Protein AF-A0A957S8W7-F1 (afdb_monomer_lite)

Radius of gyration: 22.31 Å; chains: 1; bounding box: 56×47×68 Å

Sequence (302 aa):
MDHLADVELLGRADLTARCDHSADVQLTCQQEATQPLLAAEVSASSYARWSLAFGEQLTTDFTPLTGTETLYLHMRRTGNLMPNLYLVERDGDRMAVRLNAFGLRDAWSDVHVPLAEIVDDEGNRPDFANIVEVQVVLEWADMAGELEIDSVRFASVWREPVTIGDSSLALAQALQLDNGFAATPIADGLSAITQIQFTPDHDMLVSLQTGRIWWYSDSDGDGVYDERHLYATGLPEVVGLLYDAADGAVWLGGRGQLVRTFDDDQNGVADSYDVRIDGLPWGRHQNNTLVWNPDPDPFTGE

Foldseek 3Di:
DAALFPDWQAPDPQKDKDKDKDPPKDWDWPSRRAKTKIFIWDALAMKIKIKIFGHPVCLVPHDFDLLQWKKKWFKAWAWDFFKWKWFAFPVGDIFTDTQVVQPHDNGTDIGIHRQLQGADPVRDHDPRSGGGMMMIMGHNHGTGTMMITRTTGIHSKDKDWFDDDPVQQVVQVPDDDDPPDGGDDQGDPDDQWQDWDAAPVGWIWTAHQQFWIKIFDDPPPPSHTTMIITQEGNAHGWNEWDADNVQGWIWTDHDAWIWIFDDPVPPNHTSDIHTPTGDHDDDPDDHPYDDDDPDDPPPPPD

Structure (mmCIF, N/CA/C/O backbone):
data_AF-A0A957S8W7-F1
#
_entry.id   AF-A0A957S8W7-F1
#
loop_
_atom_site.group_PDB
_atom_site.id
_atom_site.type_symbol
_atom_site.label_atom_id
_atom_site.label_alt_id
_atom_site.label_comp_id
_atom_site.label_asym_id
_atom_site.label_entity_id
_atom_site.label_seq_id
_atom_site.pdbx_PDB_ins_code
_atom_site.Cartn_x
_atom_site.Cartn_y
_atom_site.Cartn_z
_atom_site.occupancy
_atom_site.B_iso_or_equiv
_atom_site.auth_seq_id
_atom_site.auth_comp_id
_atom_site.auth_asym_id
_atom_site.auth_atom_id
_atom_site.pdbx_PDB_model_num
ATOM 1 N N . MET A 1 1 ? -22.809 -7.100 -9.091 1.00 54.66 1 MET A N 1
ATOM 2 C CA . MET A 1 1 ? -22.232 -7.242 -7.746 1.00 54.66 1 MET A CA 1
ATOM 3 C C . MET A 1 1 ? -21.347 -6.041 -7.585 1.00 54.66 1 MET A C 1
ATOM 5 O O . MET A 1 1 ? -20.601 -5.756 -8.518 1.00 54.66 1 MET A O 1
ATOM 9 N N . ASP A 1 2 ? -21.525 -5.303 -6.503 1.00 62.03 2 ASP A N 1
ATOM 10 C CA . ASP A 1 2 ? -20.672 -4.155 -6.219 1.00 62.03 2 ASP A CA 1
ATOM 11 C C . ASP A 1 2 ? -19.367 -4.678 -5.598 1.00 62.03 2 ASP A C 1
ATOM 13 O O . ASP A 1 2 ? -19.364 -5.717 -4.936 1.00 62.03 2 ASP A O 1
ATOM 17 N N . HIS A 1 3 ? -18.236 -4.027 -5.865 1.00 72.12 3 HIS A N 1
ATOM 18 C CA . HIS A 1 3 ? -16.959 -4.414 -5.262 1.00 72.12 3 HIS A CA 1
ATOM 19 C C . HIS A 1 3 ? -16.883 -3.834 -3.847 1.00 72.12 3 HIS A C 1
ATOM 21 O O . HIS A 1 3 ? -17.340 -2.714 -3.617 1.00 72.12 3 HIS A O 1
ATOM 27 N N . LEU A 1 4 ? -16.347 -4.583 -2.872 1.00 84.56 4 LEU A N 1
ATOM 28 C CA . LEU A 1 4 ? -16.078 -4.010 -1.541 1.00 84.56 4 LEU A CA 1
ATOM 29 C C . LEU A 1 4 ? -14.945 -2.967 -1.612 1.00 84.56 4 LEU A C 1
ATOM 31 O O . LEU A 1 4 ? -14.781 -2.150 -0.707 1.00 84.56 4 LEU A O 1
ATOM 35 N N . ALA A 1 5 ? -14.183 -2.997 -2.705 1.00 89.00 5 ALA A N 1
ATOM 36 C CA . ALA A 1 5 ? -13.209 -1.975 -3.037 1.00 89.00 5 ALA A CA 1
ATOM 37 C C . ALA A 1 5 ? -13.868 -0.733 -3.657 1.00 89.00 5 ALA A C 1
ATOM 39 O O . ALA A 1 5 ? -14.962 -0.787 -4.213 1.00 89.00 5 ALA A O 1
ATOM 40 N N . ASP A 1 6 ? -13.156 0.382 -3.557 1.00 92.31 6 ASP A N 1
ATOM 41 C CA . ASP A 1 6 ? -13.458 1.696 -4.123 1.00 92.31 6 ASP A CA 1
ATOM 42 C C . ASP A 1 6 ? -14.727 2.356 -3.572 1.00 92.31 6 ASP A C 1
ATOM 44 O O . ASP A 1 6 ? -15.304 3.261 -4.178 1.00 92.31 6 ASP A O 1
ATOM 48 N N . VAL A 1 7 ? -15.133 1.947 -2.370 1.00 92.31 7 VAL A N 1
ATOM 49 C CA . VAL A 1 7 ? -16.265 2.511 -1.631 1.00 92.31 7 VAL A CA 1
ATOM 50 C C . VAL A 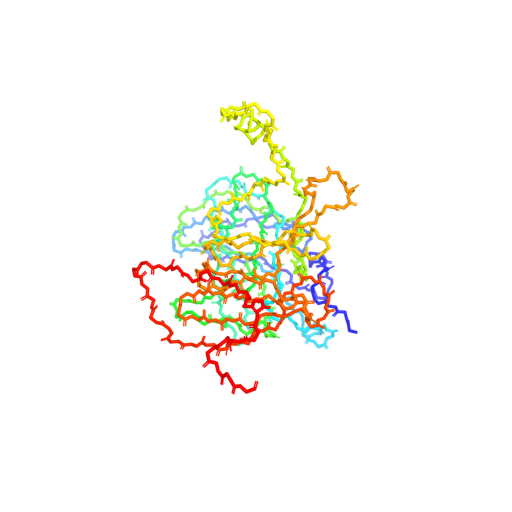1 7 ? -15.830 2.949 -0.237 1.00 92.31 7 VAL A C 1
ATOM 52 O O . VAL A 1 7 ? -15.081 2.252 0.443 1.00 92.31 7 VAL A O 1
ATOM 55 N N . GLU A 1 8 ? -16.319 4.110 0.203 1.00 96.25 8 GLU A N 1
ATOM 56 C CA . GLU A 1 8 ? -16.145 4.555 1.589 1.00 96.25 8 GLU A CA 1
ATOM 57 C C . GLU A 1 8 ? -16.936 3.636 2.522 1.00 96.25 8 GLU A C 1
ATOM 59 O O . GLU A 1 8 ? -18.123 3.384 2.292 1.00 96.25 8 GLU A O 1
ATOM 64 N N . LEU A 1 9 ? -16.274 3.121 3.558 1.00 95.75 9 LEU A N 1
ATOM 65 C CA . LEU A 1 9 ? -16.887 2.218 4.525 1.00 95.75 9 LEU A CA 1
ATOM 66 C C . LEU A 1 9 ? -17.505 2.989 5.697 1.00 95.75 9 LEU A C 1
ATOM 68 O O . LEU A 1 9 ? -18.517 2.557 6.251 1.00 95.75 9 LEU A O 1
ATOM 72 N N . LEU A 1 10 ? -16.962 4.148 6.071 1.00 97.25 10 LEU A N 1
ATOM 73 C CA . LEU A 1 10 ? -17.560 4.952 7.133 1.00 97.25 10 LEU A CA 1
ATOM 74 C C . LEU A 1 10 ? -18.958 5.459 6.732 1.00 97.25 10 LEU A C 1
ATOM 76 O O . LEU A 1 10 ? -19.213 5.904 5.615 1.00 97.25 10 LEU A O 1
ATOM 80 N N . GLY A 1 11 ? -19.899 5.379 7.670 1.00 95.75 11 GLY A N 1
ATOM 81 C CA . GLY A 1 11 ? -21.279 5.848 7.530 1.00 95.75 11 GLY A CA 1
ATOM 82 C C . GLY A 1 11 ? -22.209 4.916 6.753 1.00 95.75 11 GLY A C 1
ATOM 83 O O . GLY A 1 11 ? -23.403 5.207 6.642 1.00 95.75 11 GLY A O 1
ATOM 84 N N . ARG A 1 12 ? -21.706 3.790 6.240 1.00 93.62 12 ARG A N 1
ATOM 85 C CA . ARG A 1 12 ? -22.521 2.791 5.549 1.00 93.62 12 ARG A CA 1
ATOM 86 C C . ARG A 1 12 ? -23.510 2.106 6.493 1.00 93.62 12 ARG A C 1
ATOM 88 O O . ARG A 1 12 ? -23.155 1.670 7.582 1.00 93.62 12 ARG A O 1
ATOM 95 N N . ALA A 1 13 ? -24.762 1.984 6.054 1.00 91.31 13 ALA A N 1
ATOM 96 C CA . ALA A 1 13 ? -25.854 1.449 6.873 1.00 91.31 13 ALA A CA 1
ATOM 97 C C . ALA A 1 13 ? -25.810 -0.078 7.060 1.00 91.31 13 ALA A C 1
ATOM 99 O O . ALA A 1 13 ? -26.445 -0.606 7.969 1.00 91.31 13 ALA A O 1
ATOM 100 N N . ASP A 1 14 ? -25.098 -0.783 6.184 1.00 90.12 14 ASP A N 1
ATOM 101 C CA . ASP A 1 14 ? -24.879 -2.228 6.217 1.00 90.12 14 ASP A CA 1
ATOM 102 C C . ASP A 1 14 ? -23.648 -2.630 7.055 1.00 90.12 14 ASP A C 1
ATOM 104 O O . ASP A 1 14 ? -23.395 -3.818 7.264 1.00 90.12 14 ASP A O 1
ATOM 108 N N . LEU A 1 15 ? -22.926 -1.645 7.600 1.00 94.19 15 LEU A N 1
ATOM 109 C CA . LEU A 1 15 ? -21.791 -1.823 8.500 1.00 94.19 15 LEU A CA 1
ATOM 110 C C . LEU A 1 15 ? -22.143 -1.443 9.936 1.00 94.19 15 LEU A C 1
ATOM 112 O O . LEU A 1 15 ? -22.933 -0.537 10.192 1.00 94.19 15 LEU A O 1
ATOM 116 N N . THR A 1 16 ? -21.537 -2.144 10.894 1.00 96.62 16 THR A N 1
ATOM 117 C CA . THR A 1 16 ? -21.684 -1.834 12.321 1.00 96.62 16 THR A CA 1
ATOM 118 C C . THR A 1 16 ? -20.350 -1.381 12.879 1.00 96.62 16 THR A C 1
ATOM 120 O O . THR A 1 16 ? -19.429 -2.184 13.024 1.00 96.62 16 THR A O 1
ATOM 123 N N . ALA A 1 17 ? -20.259 -0.099 13.217 1.00 97.75 17 ALA A N 1
ATOM 124 C CA . ALA A 1 17 ? -19.123 0.427 13.949 1.00 97.75 17 ALA A CA 1
ATOM 125 C C . ALA A 1 17 ? -19.363 0.352 15.459 1.00 97.75 17 ALA A C 1
ATOM 127 O O . ALA A 1 17 ? -20.493 0.529 15.916 1.00 97.75 17 ALA A O 1
ATOM 128 N N . ARG A 1 18 ? -18.312 0.086 16.234 1.00 97.62 18 ARG A N 1
ATOM 129 C CA . ARG A 1 18 ? -18.379 0.051 17.700 1.00 97.62 18 ARG A CA 1
ATOM 130 C C . ARG A 1 18 ? -17.053 0.453 18.325 1.00 97.62 18 ARG A C 1
ATOM 132 O O . ARG A 1 18 ? -15.984 0.115 17.811 1.00 97.62 18 ARG A O 1
ATOM 139 N N . CYS A 1 19 ? -17.150 1.096 19.479 1.00 97.81 19 CYS A N 1
ATOM 140 C CA . CYS A 1 19 ? -16.035 1.319 20.386 1.00 97.81 19 CYS A CA 1
ATOM 141 C C . CYS A 1 19 ? -16.171 0.466 21.651 1.00 97.81 19 CYS A C 1
ATOM 143 O O . CYS A 1 19 ? -17.238 0.411 22.265 1.00 97.81 19 CYS A O 1
ATOM 145 N N . ASP A 1 20 ? -15.080 -0.160 22.078 1.00 97.69 20 ASP A N 1
ATOM 146 C CA . ASP A 1 20 ? -15.014 -0.918 23.325 1.00 97.69 20 ASP A CA 1
ATOM 147 C C . ASP A 1 20 ? -13.608 -0.879 23.937 1.00 97.69 20 ASP A C 1
ATOM 149 O O . ASP A 1 20 ? -12.632 -0.524 23.279 1.00 97.69 20 ASP A O 1
ATOM 153 N N . HIS A 1 21 ? -13.504 -1.160 25.233 1.00 97.50 21 HIS A N 1
ATOM 154 C CA . HIS A 1 21 ? -12.256 -1.022 25.980 1.00 97.50 21 HIS A CA 1
ATOM 155 C C . HIS A 1 21 ? -12.249 -1.888 27.247 1.00 97.50 21 HIS A C 1
ATOM 157 O O . HIS A 1 21 ? -13.299 -2.321 27.732 1.00 97.50 21 HIS A O 1
ATOM 163 N N . SER A 1 22 ? -11.064 -2.112 27.822 1.00 96.56 22 SER A N 1
ATOM 164 C CA . SER A 1 22 ? -10.926 -2.741 29.144 1.00 96.56 22 SER A CA 1
ATOM 165 C C . SER A 1 22 ? -11.550 -1.885 30.254 1.00 96.56 22 SER A C 1
ATOM 167 O O . SER A 1 22 ? -11.592 -0.660 30.169 1.00 96.56 22 SER A O 1
ATOM 169 N N . ALA A 1 23 ? -11.989 -2.518 31.346 1.00 93.81 23 ALA A N 1
ATOM 170 C CA . ALA A 1 23 ? -12.695 -1.844 32.444 1.00 93.81 23 ALA A CA 1
ATOM 171 C C . ALA A 1 23 ? -11.891 -0.727 33.149 1.00 93.81 23 ALA A C 1
ATOM 173 O O . ALA A 1 23 ? -12.483 0.140 33.786 1.00 93.81 23 ALA A O 1
ATOM 174 N N . ASP A 1 24 ? -10.562 -0.764 33.064 1.00 91.75 24 ASP A N 1
ATOM 175 C CA . ASP A 1 24 ? -9.625 0.199 33.649 1.00 91.75 24 ASP A CA 1
ATOM 176 C C . ASP A 1 24 ? -9.282 1.381 32.723 1.00 91.75 24 ASP A C 1
ATOM 178 O O . ASP A 1 24 ? -8.601 2.310 33.152 1.00 91.75 24 ASP A O 1
ATOM 182 N N . VAL A 1 25 ? -9.762 1.366 31.477 1.00 93.44 25 VAL A N 1
ATOM 183 C CA . VAL A 1 25 ? -9.457 2.379 30.457 1.00 93.44 25 VAL A CA 1
ATOM 184 C C . VAL A 1 25 ? -10.510 3.478 30.450 1.00 93.44 25 VAL A C 1
ATOM 186 O O . VAL A 1 25 ? -11.712 3.212 30.503 1.00 93.44 25 VAL A O 1
ATOM 189 N N . GLN A 1 26 ? -10.060 4.727 30.332 1.00 91.12 26 GLN A N 1
ATOM 190 C CA . GLN A 1 26 ? -10.930 5.846 29.982 1.00 91.12 26 GLN A CA 1
ATOM 191 C C . GLN A 1 26 ? -10.915 6.012 28.464 1.00 91.12 26 GLN A C 1
ATOM 193 O O . GLN A 1 26 ? -9.918 6.457 27.899 1.00 91.12 26 GLN A O 1
ATOM 198 N N . LEU A 1 27 ? -12.019 5.642 27.812 1.00 96.25 27 LEU A N 1
ATOM 199 C CA . LEU A 1 27 ? -12.242 5.865 26.387 1.00 96.25 27 LEU A CA 1
ATOM 200 C C . LEU A 1 27 ? -13.441 6.795 26.206 1.00 96.25 27 LEU A C 1
ATOM 202 O O . LEU A 1 27 ? -14.549 6.498 26.649 1.00 96.25 27 LEU A O 1
ATOM 206 N N . THR A 1 28 ? -13.229 7.903 25.506 1.00 96.88 28 THR A N 1
ATOM 207 C CA . THR A 1 28 ? -14.316 8.664 24.888 1.00 96.88 28 THR A CA 1
ATOM 208 C C . THR A 1 28 ? -14.331 8.332 23.407 1.00 96.88 28 THR A C 1
ATOM 210 O O . THR A 1 28 ? -13.314 8.492 22.741 1.00 96.88 28 THR A O 1
ATOM 213 N N . CYS A 1 29 ? -15.475 7.885 22.894 1.00 96.25 29 CYS A N 1
ATOM 214 C CA . CYS A 1 29 ? -15.663 7.612 21.475 1.00 96.25 29 CYS A CA 1
ATOM 215 C C . CYS A 1 29 ? -16.854 8.417 20.954 1.00 96.25 29 CYS A C 1
ATOM 217 O O . CYS A 1 29 ? -17.951 8.358 21.516 1.00 96.25 29 CYS A O 1
ATOM 219 N N . GLN A 1 30 ? -16.622 9.215 19.916 1.00 97.44 30 GLN A N 1
ATOM 220 C CA . GLN A 1 30 ? -17.640 10.036 19.265 1.00 97.44 30 GLN A CA 1
ATOM 221 C C . GLN A 1 30 ? -17.758 9.648 17.796 1.00 97.44 30 GLN A C 1
ATOM 223 O O . GLN A 1 30 ? -16.773 9.255 17.179 1.00 97.44 30 GLN A O 1
ATOM 228 N N . GLN A 1 31 ? -18.972 9.788 17.252 1.00 96.12 31 GLN A N 1
ATOM 229 C CA . GLN A 1 31 ? -19.255 9.608 15.823 1.00 96.12 31 GLN A CA 1
ATOM 230 C C . GLN A 1 31 ? -18.731 8.273 15.262 1.00 96.12 31 GLN A C 1
ATOM 232 O O . GLN A 1 31 ? -18.230 8.218 14.142 1.00 96.12 31 GLN A O 1
ATOM 237 N N . GLU A 1 32 ? -18.885 7.197 16.046 1.00 96.06 32 GLU A N 1
ATOM 238 C CA . GLU A 1 32 ? -18.245 5.893 15.819 1.00 96.06 32 GLU A CA 1
ATOM 239 C C . GLU A 1 32 ? -18.460 5.312 14.418 1.00 96.06 32 GLU A C 1
ATOM 241 O O . GLU A 1 32 ? -17.618 4.557 13.955 1.00 96.06 32 GLU A O 1
ATOM 246 N N . ALA A 1 33 ? -19.557 5.655 13.739 1.00 96.81 33 ALA A N 1
ATOM 247 C CA . ALA A 1 33 ? -19.854 5.153 12.404 1.00 96.81 33 ALA A CA 1
ATOM 248 C C . ALA A 1 33 ? -19.316 6.032 11.268 1.00 96.81 33 ALA A C 1
ATOM 250 O O . ALA A 1 33 ? -18.992 5.489 10.223 1.00 96.81 33 ALA A O 1
ATOM 251 N N . THR A 1 34 ? -19.254 7.358 11.426 1.00 97.31 34 THR A N 1
ATOM 252 C CA . THR A 1 34 ? -19.059 8.297 10.300 1.00 97.31 34 THR A CA 1
ATOM 253 C C . THR A 1 34 ? -17.711 8.998 10.303 1.00 97.31 34 THR A C 1
ATOM 255 O O . THR A 1 34 ? -17.149 9.207 9.240 1.00 97.31 34 THR A O 1
ATOM 258 N N . GLN A 1 35 ? -17.223 9.391 11.478 1.00 97.50 35 GLN A N 1
ATOM 259 C CA . GLN A 1 35 ? -15.924 10.042 11.646 1.00 97.50 35 GLN A CA 1
ATOM 260 C C . GLN A 1 35 ? -15.416 9.721 13.060 1.00 97.50 35 GLN A C 1
ATOM 262 O O . GLN A 1 35 ? -15.515 10.557 13.962 1.00 97.50 35 GLN A O 1
ATOM 267 N N . PRO A 1 36 ? -14.998 8.466 13.311 1.00 98.00 36 PRO A N 1
ATOM 268 C CA . PRO A 1 36 ? -14.639 8.016 14.648 1.00 98.00 36 PRO A CA 1
ATOM 269 C C . PRO A 1 36 ? -13.578 8.916 15.286 1.00 98.00 36 PRO A C 1
ATOM 271 O O . PRO A 1 36 ? -12.478 9.055 14.756 1.00 98.00 36 PRO A O 1
ATOM 274 N N . LEU A 1 37 ? -13.890 9.476 16.455 1.00 98.25 37 LEU A N 1
ATOM 275 C CA . LEU A 1 37 ? -12.940 10.196 17.300 1.00 98.25 37 LEU A CA 1
ATOM 276 C C . LEU A 1 37 ? -12.794 9.462 18.630 1.00 98.25 37 LEU A C 1
ATOM 278 O O . LEU A 1 37 ? -13.725 9.436 19.439 1.00 98.25 37 LEU A O 1
ATOM 282 N N . LEU A 1 38 ? -11.620 8.878 18.848 1.00 98.00 38 LEU A N 1
ATOM 283 C CA . LEU A 1 38 ? -11.248 8.157 20.056 1.00 98.00 38 LEU A CA 1
ATOM 284 C C . LEU A 1 38 ? -10.291 9.017 20.876 1.00 98.00 38 LEU A C 1
ATOM 286 O O . LEU A 1 38 ? -9.182 9.279 20.427 1.00 98.00 38 LEU A O 1
ATOM 290 N N . ALA A 1 39 ? -10.673 9.393 22.092 1.00 98.00 39 ALA A N 1
ATOM 291 C CA . ALA A 1 39 ? -9.753 9.928 23.092 1.00 98.00 39 ALA A CA 1
ATOM 292 C C . ALA A 1 39 ? -9.537 8.860 24.166 1.00 98.00 39 ALA A C 1
ATOM 294 O O . ALA A 1 39 ? -10.499 8.451 24.824 1.00 98.00 39 ALA A O 1
ATOM 295 N N . ALA A 1 40 ? -8.303 8.378 24.307 1.00 96.69 40 ALA A N 1
ATOM 296 C CA . ALA A 1 40 ? -8.003 7.217 25.137 1.00 96.69 40 ALA A CA 1
ATOM 297 C C . ALA A 1 40 ? -6.754 7.422 25.998 1.00 96.69 40 ALA A C 1
ATOM 299 O O . ALA A 1 40 ? -5.756 7.975 25.534 1.00 96.69 40 ALA A O 1
ATOM 300 N N . GLU A 1 41 ? -6.806 6.900 27.224 1.00 97.19 41 GLU A N 1
ATOM 301 C CA . GLU A 1 41 ? -5.649 6.656 28.090 1.00 97.19 41 GLU A CA 1
ATOM 302 C C . GLU A 1 41 ? -5.581 5.156 28.399 1.00 97.19 41 GLU A C 1
ATOM 304 O O . GLU A 1 41 ? -6.443 4.606 29.088 1.00 97.19 41 GLU A O 1
ATOM 309 N N . VAL A 1 42 ? -4.574 4.486 27.847 1.00 96.69 42 VAL A N 1
ATOM 310 C CA . VAL A 1 42 ? -4.415 3.027 27.850 1.00 96.69 42 VAL A CA 1
ATOM 311 C C . VAL A 1 42 ? -3.093 2.657 28.506 1.00 96.69 42 VAL A C 1
ATOM 313 O O . VAL A 1 42 ? -2.109 3.382 28.375 1.00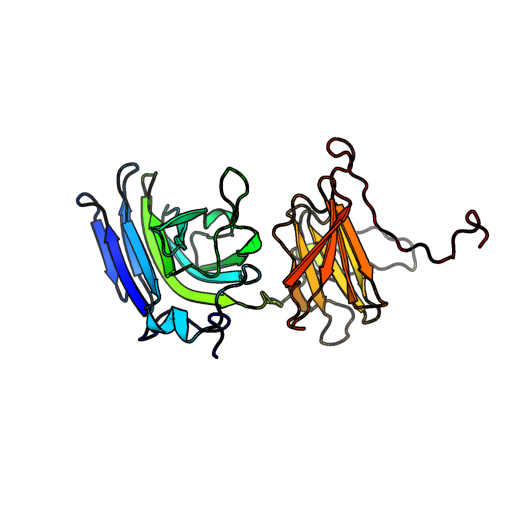 96.69 42 VAL A O 1
ATOM 316 N N . SER A 1 43 ? -3.068 1.525 29.207 1.00 95.25 43 SER A N 1
ATOM 317 C CA . SER A 1 43 ? -1.848 0.976 29.804 1.00 95.25 43 SER A CA 1
ATOM 318 C C . SER A 1 43 ? -1.332 -0.213 29.003 1.00 95.25 43 SER A C 1
ATOM 320 O O . SER A 1 43 ? -2.069 -0.819 28.225 1.00 95.25 43 SER A O 1
ATOM 322 N N . ALA A 1 44 ? -0.108 -0.652 29.291 1.00 93.75 44 ALA A N 1
ATOM 323 C CA . ALA A 1 44 ? 0.442 -1.874 28.702 1.00 93.75 44 ALA A CA 1
ATOM 324 C C . ALA A 1 44 ? -0.392 -3.156 28.948 1.00 93.75 44 ALA A C 1
ATOM 326 O O . ALA A 1 44 ? -0.195 -4.146 28.246 1.00 93.75 44 ALA A O 1
ATOM 327 N N . SER A 1 45 ? -1.302 -3.162 29.931 1.00 94.06 45 SER A N 1
ATOM 328 C CA . SER A 1 45 ? -2.164 -4.308 30.268 1.00 94.06 45 SER A CA 1
ATOM 329 C C . SER A 1 45 ? -3.623 -4.163 29.834 1.00 94.06 45 SER A C 1
ATOM 331 O O . SER A 1 45 ? -4.443 -5.020 30.166 1.00 94.06 45 SER A O 1
ATOM 333 N N . SER A 1 46 ? -3.971 -3.086 29.134 1.00 96.56 46 SER A N 1
ATOM 334 C CA . SER A 1 46 ? -5.347 -2.802 28.740 1.00 96.56 46 SER A CA 1
ATOM 335 C C . SER A 1 46 ? -5.466 -2.437 27.266 1.00 96.56 46 SER A C 1
ATOM 337 O O . SER A 1 46 ? -4.462 -2.321 26.565 1.00 96.56 46 SER A O 1
ATOM 339 N N . TYR A 1 47 ? -6.704 -2.333 26.776 1.00 97.50 47 TYR A N 1
ATOM 340 C CA . TYR A 1 47 ? -6.960 -1.956 25.394 1.00 97.50 47 TYR A CA 1
ATOM 341 C C . TYR A 1 47 ? -8.102 -0.949 25.266 1.00 97.50 47 TYR A C 1
ATOM 343 O O . TYR A 1 47 ? -9.027 -0.923 26.081 1.00 97.50 47 TYR A O 1
ATOM 351 N N . ALA A 1 48 ? -8.045 -0.169 24.192 1.00 98.00 48 ALA A N 1
ATOM 352 C CA . ALA A 1 48 ? -9.174 0.541 23.607 1.00 98.00 48 ALA A CA 1
ATOM 353 C C . ALA A 1 48 ? -9.250 0.180 22.125 1.00 98.00 48 ALA A C 1
ATOM 355 O O . ALA A 1 48 ? -8.227 0.116 21.444 1.00 98.00 48 ALA A O 1
ATOM 356 N N . ARG A 1 49 ? -10.453 -0.065 21.621 1.00 98.19 49 ARG A N 1
ATOM 357 C CA . ARG A 1 49 ? -10.689 -0.522 20.258 1.00 98.19 49 ARG A CA 1
ATOM 358 C C . ARG A 1 49 ? -11.813 0.274 19.623 1.00 98.19 49 ARG A C 1
ATOM 360 O O . ARG A 1 49 ? -12.862 0.470 20.229 1.00 98.19 49 ARG A O 1
ATOM 367 N N . TRP A 1 50 ? -11.601 0.645 18.370 1.00 98.56 50 TRP A N 1
ATOM 368 C CA . TRP A 1 50 ? -12.672 0.887 17.417 1.00 98.56 50 TRP A CA 1
ATOM 369 C C . TRP A 1 50 ? -12.704 -0.255 16.411 1.00 98.56 50 TRP A C 1
ATOM 371 O O . TRP A 1 50 ? -11.664 -0.807 16.048 1.00 98.56 50 TRP A O 1
ATOM 381 N N . SER A 1 51 ? -13.894 -0.639 15.977 1.00 98.25 51 SER A N 1
ATOM 382 C CA . SER A 1 51 ? -14.061 -1.684 14.977 1.00 98.25 51 SER A CA 1
ATOM 383 C C . SER A 1 51 ? -15.220 -1.397 14.048 1.00 98.25 51 SER A C 1
ATOM 385 O O . SER A 1 51 ? -16.185 -0.748 14.446 1.00 98.25 51 SER A O 1
ATOM 387 N N . LEU A 1 52 ? -15.109 -1.917 12.830 1.00 97.81 52 LEU A N 1
ATOM 388 C CA . LEU A 1 52 ? -16.091 -1.830 11.766 1.00 97.81 52 LEU A CA 1
ATOM 389 C C . LEU A 1 52 ? -16.367 -3.243 11.251 1.00 97.81 52 LEU A C 1
ATOM 391 O O . LEU A 1 52 ? -15.555 -3.818 10.527 1.00 97.81 52 LEU A O 1
ATOM 395 N N . ALA A 1 53 ? -17.494 -3.812 11.672 1.00 96.44 53 ALA A N 1
ATOM 396 C CA . ALA A 1 53 ? -17.912 -5.161 11.313 1.00 96.44 53 ALA A CA 1
ATOM 397 C C . ALA A 1 53 ? -18.804 -5.153 10.065 1.00 96.44 53 ALA A C 1
ATOM 399 O O . ALA A 1 53 ? -19.729 -4.341 9.943 1.00 96.44 53 ALA A O 1
ATOM 400 N N . PHE A 1 54 ? -18.533 -6.086 9.159 1.00 92.69 54 PHE A N 1
ATOM 401 C CA . PHE A 1 54 ? -19.260 -6.299 7.918 1.00 92.69 54 PHE A CA 1
ATOM 402 C C . PHE A 1 54 ? -20.507 -7.132 8.215 1.00 92.69 54 PHE A C 1
ATOM 404 O O . PHE A 1 54 ? -20.416 -8.230 8.766 1.00 92.69 54 PHE A O 1
ATOM 411 N N . GLY A 1 55 ? -21.692 -6.606 7.896 1.00 80.62 55 GLY A N 1
ATOM 412 C CA . GLY A 1 55 ? -22.935 -7.354 8.075 1.00 80.62 55 GLY A CA 1
ATOM 413 C C . GLY A 1 55 ? -22.971 -8.620 7.210 1.00 80.62 55 GLY A C 1
ATOM 414 O O . GLY A 1 55 ? -22.361 -8.668 6.144 1.00 80.62 55 GLY A O 1
ATOM 415 N N . GLU A 1 56 ? -23.740 -9.636 7.621 1.00 76.75 56 GLU A N 1
ATOM 416 C CA . GLU A 1 56 ? -23.869 -10.892 6.856 1.00 76.75 56 GLU A CA 1
ATOM 417 C C . GLU A 1 56 ? -24.269 -10.649 5.386 1.00 76.75 56 GLU A C 1
ATOM 419 O O . GLU A 1 56 ? -23.744 -11.313 4.495 1.00 76.75 56 GLU A O 1
ATOM 424 N N . GLN A 1 57 ? -25.128 -9.655 5.120 1.00 69.31 57 GLN A N 1
ATOM 425 C CA . GLN A 1 57 ? -25.563 -9.280 3.764 1.00 69.31 57 GLN A CA 1
ATOM 426 C C . GLN A 1 57 ? -24.434 -8.730 2.879 1.00 69.31 57 GLN A C 1
ATOM 428 O O . GLN A 1 57 ? -24.386 -9.038 1.691 1.00 69.31 57 GLN A O 1
ATOM 433 N N . LEU A 1 58 ? -23.487 -7.969 3.436 1.00 71.19 58 LEU A N 1
ATOM 434 C CA . LEU A 1 58 ? -22.326 -7.487 2.675 1.00 71.19 58 LEU A CA 1
ATOM 435 C C . LEU A 1 58 ? -21.477 -8.643 2.166 1.00 71.19 58 LEU A C 1
ATOM 437 O O . LEU A 1 58 ? -21.020 -8.624 1.029 1.00 71.19 58 LEU A O 1
ATOM 441 N N . THR A 1 59 ? -21.311 -9.680 2.987 1.00 66.19 59 THR A N 1
ATOM 442 C CA . THR A 1 59 ? -20.489 -10.834 2.611 1.00 66.19 59 THR A CA 1
ATOM 443 C C . THR A 1 59 ? -21.096 -11.679 1.487 1.00 66.19 59 THR A C 1
ATOM 445 O O . THR A 1 59 ? -20.404 -12.533 0.939 1.00 66.19 59 THR A O 1
ATOM 448 N N . THR A 1 60 ? -22.372 -11.466 1.138 1.00 70.25 60 THR A N 1
ATOM 449 C CA . THR A 1 60 ? -23.044 -12.162 0.029 1.00 70.25 60 THR A CA 1
ATOM 450 C C . THR A 1 60 ? -23.230 -11.302 -1.217 1.00 70.25 60 THR A C 1
ATOM 452 O O . THR A 1 60 ? -23.296 -11.852 -2.315 1.00 70.25 60 THR A O 1
ATOM 455 N N . ASP A 1 61 ? -23.330 -9.980 -1.062 1.00 75.50 61 ASP A N 1
ATOM 456 C CA . ASP A 1 61 ? -23.686 -9.067 -2.158 1.00 75.50 61 ASP A CA 1
ATOM 457 C C . ASP A 1 61 ? -22.464 -8.438 -2.849 1.00 75.50 61 ASP A C 1
ATOM 459 O O . ASP A 1 61 ? -22.586 -7.906 -3.962 1.00 75.50 61 ASP A O 1
ATOM 463 N N . PHE A 1 62 ? -21.291 -8.533 -2.215 1.00 77.31 62 PHE A N 1
ATOM 464 C CA . PHE A 1 62 ? -20.043 -7.951 -2.692 1.00 77.31 62 PHE A CA 1
ATOM 465 C C . PHE A 1 62 ? -19.051 -9.007 -3.167 1.00 77.31 62 PHE A C 1
ATOM 467 O O . PHE A 1 62 ? -18.992 -10.117 -2.634 1.00 77.31 62 PHE A O 1
ATOM 474 N N . THR A 1 63 ? -18.240 -8.638 -4.160 1.00 84.69 63 THR A N 1
ATOM 475 C CA . THR A 1 63 ? -17.043 -9.417 -4.492 1.00 84.69 63 THR A CA 1
ATOM 476 C C . THR A 1 63 ? -16.112 -9.411 -3.273 1.00 84.69 63 THR A C 1
ATOM 478 O O . THR A 1 63 ? -15.803 -8.322 -2.773 1.00 84.69 63 THR A O 1
ATOM 481 N N . PRO A 1 64 ? -15.695 -10.585 -2.762 1.00 89.25 64 PRO A N 1
ATOM 482 C CA . PRO A 1 64 ? -14.757 -10.661 -1.649 1.00 89.25 64 PRO A CA 1
ATOM 483 C C . PRO A 1 64 ? -13.412 -10.020 -2.000 1.00 89.25 64 PRO A C 1
ATOM 485 O O . PRO A 1 64 ? -13.044 -9.957 -3.172 1.00 89.25 64 PRO A O 1
ATOM 488 N N . LEU A 1 65 ? -12.670 -9.588 -0.980 1.00 93.62 65 LEU A N 1
ATOM 489 C CA . LEU A 1 65 ? -11.301 -9.112 -1.169 1.00 93.62 65 LEU A CA 1
ATOM 490 C C . LEU A 1 65 ? -10.429 -10.257 -1.682 1.00 93.62 65 LEU A C 1
ATOM 492 O O . LEU A 1 65 ? -10.532 -11.396 -1.219 1.00 93.62 65 LEU A O 1
ATOM 496 N N . THR A 1 66 ? -9.560 -9.938 -2.625 1.00 93.81 66 THR A N 1
ATOM 497 C CA . THR A 1 66 ? -8.642 -10.895 -3.250 1.00 93.81 66 THR A CA 1
ATOM 498 C C . THR A 1 66 ? -7.264 -10.880 -2.585 1.00 93.81 66 THR A C 1
ATOM 500 O O . THR A 1 66 ? -6.499 -11.836 -2.707 1.00 93.81 66 THR A O 1
ATOM 503 N N . GLY A 1 67 ? -6.949 -9.806 -1.855 1.00 95.31 67 GLY A N 1
ATOM 504 C CA . GLY A 1 67 ? -5.636 -9.547 -1.274 1.00 95.31 67 GLY A CA 1
ATOM 505 C C . GLY A 1 67 ? -4.732 -8.689 -2.159 1.00 95.31 67 GLY A C 1
ATOM 506 O O . GLY A 1 67 ? -3.632 -8.346 -1.726 1.00 95.31 67 GLY A O 1
ATOM 507 N N . THR A 1 68 ? -5.163 -8.322 -3.370 1.00 95.75 68 THR A N 1
ATOM 508 C CA . THR A 1 68 ? -4.450 -7.351 -4.221 1.00 95.75 68 THR A CA 1
ATOM 509 C C . THR A 1 68 ? -4.796 -5.908 -3.857 1.00 95.75 68 THR A C 1
ATOM 511 O O . THR A 1 68 ? -4.049 -4.989 -4.190 1.00 95.75 68 THR A O 1
ATOM 514 N N . GLU A 1 69 ? -5.891 -5.701 -3.120 1.00 97.12 69 GLU A N 1
ATOM 515 C CA . GLU A 1 69 ? -6.354 -4.380 -2.723 1.00 97.12 69 GLU A CA 1
ATOM 516 C C . GLU A 1 69 ? -5.393 -3.712 -1.724 1.00 97.12 69 GLU A C 1
ATOM 518 O O . GLU A 1 69 ? -4.559 -4.338 -1.062 1.00 97.12 69 GLU A O 1
ATOM 523 N N . THR A 1 70 ? -5.545 -2.400 -1.559 1.00 98.00 70 THR A N 1
ATOM 524 C CA . THR A 1 70 ? -4.870 -1.623 -0.514 1.00 98.00 70 THR A CA 1
ATOM 525 C C . THR A 1 70 ? -5.896 -1.046 0.446 1.00 98.00 70 THR A C 1
ATOM 527 O O . THR A 1 70 ? -6.786 -0.308 0.029 1.00 98.00 70 THR A O 1
ATOM 530 N N . LEU A 1 71 ? -5.774 -1.329 1.745 1.00 98.25 71 LEU A N 1
ATOM 531 C CA . LEU A 1 71 ? -6.569 -0.628 2.749 1.00 98.25 71 LEU A CA 1
ATOM 532 C C . LEU A 1 71 ? -6.031 0.798 2.906 1.00 98.25 71 LEU A C 1
ATOM 534 O O . LEU A 1 71 ? -4.896 1.007 3.334 1.00 98.25 71 LEU A O 1
ATOM 538 N N . TYR A 1 72 ? -6.870 1.769 2.573 1.00 98.19 72 TYR A N 1
ATOM 539 C CA . TYR A 1 72 ? -6.634 3.189 2.760 1.00 98.19 72 TYR A CA 1
ATOM 540 C C . TYR A 1 72 ? -7.320 3.678 4.033 1.00 98.19 72 TYR A C 1
ATOM 542 O O . TYR A 1 72 ? -8.510 3.430 4.251 1.00 98.19 72 TYR A O 1
ATOM 550 N N . LEU A 1 73 ? -6.565 4.416 4.842 1.00 98.31 73 LEU A N 1
ATOM 551 C CA . LEU A 1 73 ? -7.048 5.091 6.037 1.00 98.31 73 LEU A CA 1
ATOM 552 C C . LEU A 1 73 ? -6.608 6.559 5.992 1.00 98.31 73 LEU A C 1
ATOM 554 O O . LEU A 1 73 ? -5.407 6.835 5.986 1.00 98.31 73 LEU A O 1
ATOM 558 N N . HIS A 1 74 ? -7.557 7.497 6.023 1.00 98.25 74 HIS A N 1
ATOM 559 C CA . HIS A 1 74 ? -7.251 8.902 6.314 1.00 98.25 74 HIS A CA 1
ATOM 560 C C . HIS A 1 74 ? -7.463 9.139 7.803 1.00 98.25 74 HIS A C 1
ATOM 562 O O . HIS A 1 74 ? -8.585 9.020 8.303 1.00 98.25 74 HIS A O 1
ATOM 568 N N . MET A 1 75 ? -6.385 9.411 8.535 1.00 98.25 75 MET A N 1
ATOM 569 C CA . MET A 1 75 ? -6.429 9.465 9.995 1.00 98.25 75 MET A CA 1
ATOM 570 C C . MET A 1 75 ? -5.619 10.631 10.530 1.00 98.25 75 MET A C 1
ATOM 572 O O . MET A 1 75 ? -4.583 10.993 9.972 1.00 98.25 75 MET A O 1
ATOM 576 N N . ARG A 1 76 ? -6.021 11.151 11.686 1.00 98.12 76 ARG A N 1
ATOM 577 C CA . ARG A 1 76 ? -5.209 12.057 12.488 1.00 98.12 76 ARG A CA 1
ATOM 578 C C . ARG A 1 76 ? -4.976 11.475 13.857 1.00 98.12 76 ARG A C 1
ATOM 580 O O . ARG A 1 76 ? -5.903 11.130 14.577 1.00 98.12 76 ARG A O 1
ATOM 587 N N . ARG A 1 77 ? -3.710 11.440 14.245 1.00 97.19 77 ARG A N 1
ATOM 588 C CA . ARG A 1 77 ? -3.291 11.011 15.572 1.00 97.19 77 ARG A CA 1
ATOM 589 C C . ARG A 1 77 ? -2.677 12.183 16.321 1.00 97.19 77 ARG A C 1
ATOM 591 O O . ARG A 1 77 ? -1.924 12.949 15.724 1.00 97.19 77 ARG A O 1
ATOM 598 N N . THR A 1 78 ? -2.962 12.273 17.616 1.00 97.94 78 THR A N 1
ATOM 599 C CA . THR A 1 78 ? -2.256 13.140 18.561 1.00 97.94 78 THR A CA 1
ATOM 600 C C . THR A 1 78 ? -1.657 12.352 19.724 1.00 97.94 78 THR A C 1
ATOM 602 O O . THR A 1 78 ? -2.111 11.252 20.049 1.00 97.94 78 THR A O 1
ATOM 605 N N . GLY A 1 79 ? -0.625 12.903 20.365 1.00 96.00 79 GLY A N 1
ATOM 606 C CA . GLY A 1 79 ? -0.003 12.289 21.540 1.00 96.00 79 GLY A CA 1
ATOM 607 C C . GLY A 1 79 ? 0.922 11.125 21.179 1.00 96.00 79 GLY A C 1
ATOM 608 O O . GLY A 1 79 ? 1.611 11.155 20.160 1.00 96.00 79 GLY A O 1
ATOM 609 N N . ASN A 1 80 ? 0.977 10.097 22.029 1.00 96.19 80 ASN A N 1
ATOM 610 C CA . ASN A 1 80 ? 1.885 8.956 21.845 1.00 96.19 80 ASN A CA 1
ATOM 611 C C . ASN A 1 80 ? 1.170 7.655 21.438 1.00 96.19 80 ASN A C 1
ATOM 613 O O . ASN A 1 80 ? 1.746 6.580 21.598 1.00 96.19 80 ASN A O 1
ATOM 617 N N . LEU A 1 81 ? -0.057 7.734 20.910 1.00 96.50 81 LEU A N 1
ATOM 618 C CA . LEU A 1 81 ? -0.803 6.552 20.468 1.00 96.50 81 LEU A CA 1
ATOM 619 C C . LEU A 1 81 ? -0.005 5.735 19.433 1.00 96.50 81 LEU A C 1
ATOM 621 O O . LEU A 1 81 ? 0.639 6.281 18.537 1.00 96.50 81 LEU A O 1
ATOM 625 N N . MET A 1 82 ? -0.051 4.411 19.514 1.00 96.19 82 MET A N 1
ATOM 626 C CA . MET A 1 82 ? 0.582 3.513 18.541 1.00 96.19 82 MET A CA 1
ATOM 627 C C . MET A 1 82 ? -0.424 2.441 18.115 1.00 96.19 82 MET A C 1
ATOM 629 O O . MET A 1 82 ? -0.293 1.291 18.529 1.00 96.19 82 MET A O 1
ATOM 633 N N . PRO A 1 83 ? -1.457 2.815 17.340 1.00 97.19 83 PRO A N 1
ATOM 634 C CA . PRO A 1 83 ? -2.526 1.893 17.000 1.00 97.19 83 PRO A CA 1
ATOM 635 C C . PRO A 1 83 ? -2.035 0.739 16.121 1.00 97.19 83 PRO A C 1
ATOM 637 O O . PRO A 1 83 ? -1.266 0.925 15.171 1.00 97.19 83 PRO A O 1
ATOM 640 N N . ASN A 1 84 ? -2.549 -0.446 16.426 1.00 97.31 84 ASN A N 1
ATOM 641 C CA . ASN A 1 84 ? -2.504 -1.609 15.558 1.00 97.31 84 ASN A CA 1
ATOM 642 C C . ASN A 1 84 ? -3.804 -1.678 14.761 1.00 97.31 84 ASN A C 1
ATOM 644 O O . ASN A 1 84 ? -4.894 -1.508 15.306 1.00 97.31 84 ASN A O 1
ATOM 648 N N . LEU A 1 85 ? -3.682 -1.957 13.476 1.00 97.88 85 LEU A N 1
ATOM 649 C CA . LEU A 1 85 ? -4.774 -2.397 12.632 1.00 97.88 85 LEU A CA 1
ATOM 650 C C . LEU A 1 85 ? -4.909 -3.912 12.769 1.00 97.88 85 LEU A C 1
ATOM 652 O O . LEU A 1 85 ? -3.905 -4.618 12.795 1.00 97.88 85 LEU A O 1
ATOM 656 N N . TYR A 1 86 ? -6.139 -4.402 12.814 1.00 97.94 86 TYR A N 1
ATOM 657 C CA . TYR A 1 86 ? -6.435 -5.817 12.682 1.00 97.94 86 TYR A CA 1
ATOM 658 C C . TYR A 1 86 ? -7.415 -6.051 11.547 1.00 97.94 86 TYR A C 1
ATOM 660 O O . TYR A 1 86 ? -8.447 -5.382 11.475 1.00 97.94 86 TYR A O 1
ATOM 668 N N . LEU A 1 87 ? -7.105 -7.042 10.718 1.00 97.38 87 LEU A N 1
ATOM 669 C CA . LEU A 1 87 ? -8.087 -7.699 9.867 1.00 97.38 87 LEU A CA 1
ATOM 670 C C . LEU A 1 87 ? -8.562 -8.953 10.595 1.00 97.38 87 LEU A C 1
ATOM 672 O O . LEU A 1 87 ? -7.737 -9.709 11.115 1.00 97.38 87 LEU A O 1
ATOM 676 N N . VAL A 1 88 ? -9.877 -9.118 10.698 1.00 97.06 88 VAL A N 1
ATOM 677 C CA . VAL A 1 88 ? -10.497 -10.223 11.432 1.00 97.06 88 VAL A CA 1
ATOM 678 C C . VAL A 1 88 ? -11.240 -11.120 10.461 1.00 97.06 88 VAL A C 1
ATOM 680 O O . VAL A 1 88 ? -12.117 -10.660 9.723 1.00 97.06 88 VAL A O 1
ATOM 683 N N . GLU A 1 89 ? -10.892 -12.396 10.489 1.00 95.38 89 GLU A N 1
ATOM 684 C CA . GLU A 1 89 ? -11.531 -13.446 9.710 1.00 95.38 89 GLU A CA 1
ATOM 685 C C . GLU A 1 89 ? -12.818 -13.936 10.376 1.00 95.38 89 GLU A C 1
ATOM 687 O O . GLU A 1 89 ? -13.087 -13.715 11.560 1.00 95.38 89 GLU A O 1
ATOM 692 N N . ARG A 1 90 ? -13.658 -14.609 9.591 1.00 93.38 90 ARG A N 1
ATOM 693 C CA . ARG A 1 90 ? -14.964 -15.115 10.029 1.00 93.38 90 ARG A CA 1
ATOM 694 C C . ARG A 1 90 ? -14.887 -16.102 11.196 1.00 93.38 90 ARG A C 1
ATOM 696 O O . ARG A 1 90 ? -15.843 -16.202 11.966 1.00 93.38 90 ARG A O 1
ATOM 703 N N . ASP A 1 91 ? -13.799 -16.850 11.311 1.00 93.38 91 ASP A N 1
ATOM 704 C CA . ASP A 1 91 ? -13.549 -17.777 12.419 1.00 93.38 91 ASP A CA 1
ATOM 705 C C . ASP A 1 91 ? -13.016 -17.085 13.687 1.00 93.38 91 ASP A C 1
ATOM 707 O O . ASP A 1 91 ? -12.972 -17.705 14.754 1.00 93.38 91 ASP A O 1
ATOM 711 N N . GLY A 1 92 ? -12.723 -15.785 13.599 1.00 94.00 92 GLY A N 1
ATOM 712 C CA . GLY A 1 92 ? -12.231 -14.952 14.686 1.00 94.00 92 GLY A CA 1
ATOM 713 C C . GLY A 1 92 ? -10.714 -14.793 14.712 1.00 94.00 92 GLY A C 1
ATOM 714 O O . GLY A 1 92 ? -10.226 -14.098 15.612 1.00 94.00 92 GLY A O 1
ATOM 715 N N . ASP A 1 93 ? -9.983 -15.381 13.762 1.00 95.38 93 ASP A N 1
ATOM 716 C CA . ASP A 1 93 ? -8.547 -15.159 13.635 1.00 95.38 93 ASP A CA 1
ATOM 717 C C . ASP A 1 93 ? -8.260 -13.694 13.281 1.00 95.38 93 ASP A C 1
ATOM 719 O O . ASP A 1 93 ? -9.036 -13.004 12.613 1.00 95.38 93 ASP A O 1
ATOM 723 N N . ARG A 1 94 ? -7.164 -13.167 13.835 1.00 95.06 94 ARG A N 1
ATOM 724 C CA . ARG A 1 94 ? -6.824 -11.740 13.789 1.00 95.06 94 ARG A CA 1
ATOM 725 C C . ARG A 1 94 ? -5.400 -11.570 13.302 1.00 95.06 94 ARG A C 1
ATOM 727 O O . ARG A 1 94 ? -4.477 -12.032 13.970 1.00 95.06 94 ARG A O 1
ATOM 734 N N . MET A 1 95 ? -5.215 -10.803 12.232 1.00 95.56 95 MET A N 1
ATOM 735 C CA . MET A 1 95 ? -3.882 -10.448 11.753 1.00 95.56 95 MET A CA 1
ATOM 736 C C . MET A 1 95 ? -3.552 -8.995 12.063 1.00 95.56 95 MET A C 1
ATOM 738 O O . MET A 1 95 ? -4.271 -8.086 11.649 1.00 95.56 95 MET A O 1
ATOM 742 N N . ALA A 1 96 ? -2.481 -8.787 12.831 1.00 94.50 96 ALA A N 1
ATOM 743 C CA . ALA A 1 96 ? -2.075 -7.478 13.322 1.00 94.50 96 ALA A CA 1
ATOM 744 C C . ALA A 1 96 ? -1.133 -6.770 12.344 1.00 94.50 96 ALA A C 1
ATOM 746 O O . ALA A 1 96 ? -0.153 -7.343 11.875 1.00 94.50 96 ALA A O 1
ATOM 747 N N . VAL A 1 97 ? -1.358 -5.477 12.138 1.00 95.19 97 VAL A N 1
ATOM 748 C CA . VAL A 1 97 ? -0.498 -4.599 11.348 1.00 95.19 97 VAL A CA 1
ATOM 749 C C . VAL A 1 97 ? -0.222 -3.329 12.142 1.00 95.19 97 VAL A C 1
ATOM 751 O O . VAL A 1 97 ? -1.134 -2.639 12.592 1.00 95.19 97 VAL A O 1
ATOM 754 N N . ARG A 1 98 ? 1.051 -2.969 12.315 1.00 94.50 98 ARG A N 1
ATOM 755 C CA . ARG A 1 98 ? 1.419 -1.727 13.014 1.00 94.50 98 ARG A CA 1
ATOM 756 C C . ARG A 1 98 ? 1.265 -0.536 12.075 1.00 94.50 98 ARG A C 1
ATOM 758 O O . ARG A 1 98 ? 2.084 -0.369 11.175 1.00 94.50 98 ARG A O 1
ATOM 765 N N . LEU A 1 99 ? 0.302 0.353 12.323 1.00 96.06 99 LEU A N 1
ATOM 766 C CA . LEU A 1 99 ? 0.034 1.490 11.425 1.00 96.06 99 LEU A CA 1
ATOM 767 C C . LEU A 1 99 ? 1.210 2.476 11.312 1.00 96.06 99 LEU A C 1
ATOM 769 O O . LEU A 1 99 ? 1.420 3.084 10.265 1.00 96.06 99 LEU A O 1
ATOM 773 N N . ASN A 1 100 ? 2.050 2.583 12.346 1.00 93.56 100 ASN A N 1
ATOM 774 C CA . ASN A 1 100 ? 3.264 3.408 12.292 1.00 93.56 100 ASN A CA 1
ATOM 775 C C . ASN A 1 100 ? 4.283 2.918 11.244 1.00 93.56 100 ASN A C 1
ATOM 777 O O . ASN A 1 100 ? 5.062 3.726 10.742 1.00 93.56 100 ASN A O 1
ATOM 781 N N . ALA A 1 101 ? 4.284 1.624 10.896 1.00 93.06 101 ALA A N 1
ATOM 782 C CA . ALA A 1 101 ? 5.142 1.095 9.831 1.00 93.06 101 ALA A CA 1
ATOM 783 C C . ALA A 1 101 ? 4.722 1.605 8.440 1.00 93.06 101 ALA A C 1
ATOM 785 O O . ALA A 1 101 ? 5.544 1.646 7.530 1.00 93.06 101 ALA A O 1
ATOM 786 N N . PHE A 1 102 ? 3.473 2.061 8.307 1.00 94.69 102 PHE A N 1
ATOM 787 C CA . PHE A 1 102 ? 2.878 2.583 7.077 1.00 94.69 102 PHE A CA 1
ATOM 788 C C . PHE A 1 102 ? 2.741 4.112 7.089 1.00 94.69 102 PHE A C 1
ATOM 790 O O . PHE A 1 102 ? 1.976 4.687 6.323 1.00 94.69 102 PHE A O 1
ATOM 797 N N . GLY A 1 103 ? 3.513 4.791 7.943 1.00 93.31 103 GLY A N 1
ATOM 798 C CA . GLY A 1 103 ? 3.663 6.242 7.883 1.00 93.31 103 GLY A CA 1
ATOM 799 C C . GLY A 1 103 ? 2.666 7.052 8.709 1.00 93.31 103 GLY A C 1
ATOM 800 O O . GLY A 1 103 ? 2.640 8.269 8.540 1.00 93.31 103 GLY A O 1
ATOM 801 N N . LEU A 1 104 ? 1.910 6.436 9.628 1.00 95.94 104 LEU A N 1
ATOM 802 C CA . LEU A 1 104 ? 1.090 7.176 10.594 1.00 95.94 104 LEU A CA 1
ATOM 803 C C . LEU A 1 104 ? 1.962 8.112 11.456 1.00 95.94 104 LEU A C 1
ATOM 805 O O . LEU A 1 104 ? 2.913 7.676 12.112 1.00 95.94 104 LEU A O 1
ATOM 809 N N . ARG A 1 105 ? 1.640 9.411 11.460 1.00 94.25 105 ARG A N 1
ATOM 810 C CA . ARG A 1 105 ? 2.385 10.469 12.172 1.00 94.25 105 ARG A CA 1
ATOM 811 C C . ARG A 1 105 ? 1.520 11.157 13.226 1.00 94.25 105 ARG A C 1
ATOM 813 O O . ARG A 1 105 ? 0.332 10.904 13.348 1.00 94.25 105 ARG A O 1
ATOM 820 N N . ASP A 1 106 ? 2.136 12.016 14.039 1.00 95.44 106 ASP A N 1
ATOM 821 C CA . ASP A 1 106 ? 1.438 12.934 14.961 1.00 95.44 106 ASP A CA 1
ATOM 822 C C . ASP A 1 106 ? 0.865 14.139 14.180 1.00 95.44 106 ASP A C 1
ATOM 824 O O . ASP A 1 106 ? 1.327 15.271 14.306 1.00 95.44 106 ASP A O 1
ATOM 828 N N . ALA A 1 107 ? -0.017 13.839 13.225 1.00 96.69 107 ALA A N 1
ATOM 829 C CA . ALA A 1 107 ? -0.662 14.753 12.283 1.00 96.69 107 ALA A CA 1
ATOM 830 C C . ALA A 1 107 ? -1.744 13.984 11.499 1.00 96.69 107 ALA A C 1
ATOM 832 O O . ALA A 1 107 ? -1.905 12.776 11.683 1.00 96.69 107 ALA A O 1
ATOM 833 N N . TRP A 1 108 ? -2.440 14.662 10.581 1.00 97.88 108 TRP A N 1
ATOM 834 C CA . TRP A 1 108 ? -3.148 13.977 9.495 1.00 97.88 108 TRP A CA 1
ATOM 835 C C . TRP A 1 108 ? -2.162 13.152 8.659 1.00 97.88 108 TRP A C 1
ATOM 837 O O . TRP A 1 108 ? -1.046 13.599 8.382 1.00 97.88 108 TRP A O 1
ATOM 847 N N . SER A 1 109 ? -2.546 11.930 8.312 1.00 97.31 109 SER A N 1
ATOM 848 C CA . SER A 1 109 ? -1.756 10.984 7.528 1.00 97.31 109 SER A CA 1
ATOM 849 C C . SER A 1 109 ? -2.679 10.147 6.649 1.00 97.31 109 SER A C 1
ATOM 851 O O . SER A 1 109 ? -3.705 9.656 7.118 1.00 97.31 109 SER A O 1
ATOM 853 N N . ASP A 1 110 ? -2.263 9.945 5.403 1.00 97.19 110 ASP A N 1
ATOM 854 C CA . ASP A 1 110 ? -2.808 8.916 4.526 1.00 97.19 110 ASP A CA 1
ATOM 855 C C . ASP A 1 110 ? -2.007 7.635 4.736 1.00 97.19 110 ASP A C 1
ATOM 857 O O . ASP A 1 110 ? -0.821 7.563 4.400 1.00 97.19 110 ASP A O 1
ATOM 861 N N . VAL A 1 111 ? -2.637 6.637 5.344 1.00 97.62 111 VAL A N 1
ATOM 862 C CA . VAL A 1 111 ? -2.018 5.342 5.609 1.00 97.62 111 VAL A CA 1
ATOM 863 C C . VAL A 1 111 ? -2.527 4.345 4.581 1.00 97.62 111 VAL A C 1
ATOM 865 O O . VAL A 1 111 ? -3.726 4.100 4.477 1.00 97.62 111 VAL A O 1
ATOM 868 N N . HIS A 1 112 ? -1.594 3.762 3.838 1.00 97.62 112 HIS A N 1
ATOM 869 C CA . HIS A 1 112 ? -1.866 2.771 2.807 1.00 97.62 112 HIS A CA 1
ATOM 870 C C . HIS A 1 112 ? -1.270 1.440 3.249 1.00 97.62 112 HIS A C 1
ATOM 872 O O . HIS A 1 112 ? -0.054 1.340 3.417 1.00 97.62 112 HIS A O 1
ATOM 878 N N . VAL A 1 113 ? -2.117 0.434 3.450 1.00 97.94 113 VAL A N 1
ATOM 879 C CA . VAL A 1 113 ? -1.721 -0.919 3.852 1.00 97.94 113 VAL A CA 1
ATOM 880 C C . VAL A 1 113 ? -2.083 -1.886 2.724 1.00 97.94 113 VAL A C 1
ATOM 882 O O . VAL A 1 113 ? -3.238 -2.311 2.639 1.00 97.94 113 VAL A O 1
ATOM 885 N N . PRO A 1 114 ? -1.137 -2.226 1.831 1.00 97.75 114 PRO A N 1
ATOM 886 C CA . PRO A 1 114 ? -1.390 -3.211 0.789 1.00 97.75 114 PRO A CA 1
ATOM 887 C C . PRO A 1 114 ? -1.657 -4.579 1.410 1.00 97.75 114 PRO A C 1
ATOM 889 O O . PRO A 1 114 ? -0.854 -5.061 2.212 1.00 97.75 114 PRO A O 1
ATOM 892 N N . LEU A 1 115 ? -2.776 -5.206 1.056 1.00 97.62 115 LEU A N 1
ATOM 893 C CA . LEU A 1 115 ? -3.209 -6.446 1.697 1.00 97.62 115 LEU A CA 1
ATOM 894 C C . LEU A 1 115 ? -2.205 -7.581 1.468 1.00 97.62 115 LEU A C 1
ATOM 896 O O . LEU A 1 115 ? -1.876 -8.301 2.406 1.00 97.62 115 LEU A O 1
ATOM 900 N N . ALA A 1 116 ? -1.606 -7.665 0.280 1.00 95.88 116 ALA A N 1
ATOM 901 C CA . ALA A 1 116 ? -0.569 -8.647 -0.037 1.00 95.88 116 ALA A CA 1
ATOM 902 C C . ALA A 1 116 ? 0.712 -8.542 0.824 1.00 95.88 116 ALA A C 1
ATOM 904 O O . ALA A 1 116 ? 1.518 -9.474 0.814 1.00 95.88 116 ALA A O 1
ATOM 905 N N . GLU A 1 117 ? 0.917 -7.445 1.566 1.00 95.81 117 GLU A N 1
ATOM 906 C CA . GLU A 1 117 ? 2.027 -7.292 2.525 1.00 95.81 117 GLU A CA 1
ATOM 907 C C . GLU A 1 117 ? 1.686 -7.793 3.935 1.00 95.81 117 GLU A C 1
ATOM 909 O O . GLU A 1 117 ? 2.571 -7.875 4.788 1.00 95.81 117 GLU A O 1
ATOM 914 N N . ILE A 1 118 ? 0.419 -8.116 4.197 1.00 95.81 118 ILE A N 1
ATOM 915 C CA . ILE A 1 118 ? -0.046 -8.590 5.496 1.00 95.81 118 ILE A CA 1
ATOM 916 C C . ILE A 1 118 ? 0.219 -10.092 5.588 1.00 95.81 118 ILE A C 1
ATOM 918 O O . ILE A 1 118 ? -0.391 -10.893 4.879 1.00 95.81 118 ILE A O 1
ATOM 922 N N . VAL A 1 119 ? 1.147 -10.452 6.470 1.00 94.12 119 VAL A N 1
ATOM 923 C CA . VAL A 1 119 ? 1.499 -11.833 6.798 1.00 94.12 119 VAL A CA 1
ATOM 924 C C . VAL A 1 119 ? 1.708 -11.989 8.302 1.00 94.12 119 VAL A C 1
ATOM 926 O O . VAL A 1 119 ? 2.056 -11.019 8.982 1.00 94.12 119 VAL A O 1
ATOM 929 N N . ASP A 1 120 ? 1.505 -13.199 8.814 1.00 91.81 120 ASP A N 1
ATOM 930 C CA . ASP A 1 120 ? 1.872 -13.568 10.183 1.00 91.81 120 ASP A CA 1
ATOM 931 C C . ASP A 1 120 ? 3.394 -13.797 10.339 1.00 91.81 120 ASP A C 1
ATOM 933 O O . ASP A 1 120 ? 4.181 -13.608 9.404 1.00 91.81 120 ASP A O 1
ATOM 937 N N . ASP A 1 121 ? 3.825 -14.193 11.541 1.00 89.88 121 ASP A N 1
ATOM 938 C CA . ASP A 1 121 ? 5.239 -14.450 11.851 1.00 89.88 121 ASP A CA 1
ATOM 939 C C . ASP A 1 121 ? 5.805 -15.661 11.074 1.00 89.88 121 ASP A C 1
ATOM 941 O O . ASP A 1 121 ? 7.022 -15.774 10.883 1.00 89.88 121 ASP A O 1
ATOM 945 N N . GLU A 1 122 ? 4.936 -16.554 10.597 1.00 92.31 122 GLU A N 1
ATOM 946 C CA . GLU A 1 122 ? 5.257 -17.706 9.758 1.00 92.31 122 GLU A CA 1
ATOM 947 C C . GLU A 1 122 ? 5.223 -17.391 8.249 1.00 92.31 122 GLU A C 1
ATOM 949 O O . GLU A 1 122 ? 5.683 -18.206 7.443 1.00 92.31 122 GLU A O 1
ATOM 954 N N . GLY A 1 123 ? 4.742 -16.208 7.856 1.00 90.56 123 GLY A N 1
ATOM 955 C CA . GLY A 1 123 ? 4.603 -15.777 6.467 1.00 90.56 123 GLY A CA 1
ATOM 956 C C . GLY A 1 123 ? 3.282 -16.178 5.798 1.00 90.56 123 GLY A C 1
ATOM 957 O O . GLY A 1 123 ? 3.162 -16.027 4.579 1.00 90.56 123 GLY A O 1
ATOM 958 N N . ASN A 1 124 ? 2.301 -16.689 6.547 1.00 93.12 124 ASN A N 1
ATOM 959 C CA . ASN A 1 124 ? 0.970 -16.987 6.020 1.00 93.12 124 ASN A CA 1
ATOM 960 C C . ASN A 1 124 ? 0.164 -15.698 5.854 1.00 93.12 124 ASN A C 1
ATOM 962 O O . ASN A 1 124 ? 0.284 -14.763 6.644 1.00 93.12 124 ASN A O 1
ATOM 966 N N . ARG A 1 125 ? -0.680 -15.663 4.823 1.00 94.19 125 ARG A N 1
ATOM 967 C CA . ARG A 1 125 ? -1.589 -14.545 4.545 1.00 94.19 125 ARG A CA 1
ATOM 968 C C . ARG A 1 125 ? -2.967 -14.808 5.162 1.00 94.19 125 ARG A C 1
ATOM 970 O O . ARG A 1 125 ? -3.342 -15.979 5.250 1.00 94.19 125 ARG A O 1
ATOM 977 N N . PRO A 1 126 ? -3.727 -13.755 5.515 1.00 94.81 126 PRO A N 1
ATOM 978 C CA . PRO A 1 126 ? -5.134 -13.899 5.855 1.00 94.81 126 PRO A CA 1
ATOM 979 C C . PRO A 1 126 ? -5.932 -14.518 4.706 1.00 94.81 126 PRO A C 1
ATOM 981 O O . PRO A 1 126 ? -5.611 -14.306 3.531 1.00 94.81 126 PRO A O 1
ATOM 984 N N . ASP A 1 127 ? -7.033 -15.189 5.029 1.00 95.31 127 ASP A N 1
ATOM 985 C CA . ASP A 1 127 ? -8.069 -15.490 4.044 1.00 95.31 127 ASP A CA 1
ATOM 986 C C . ASP A 1 127 ? -8.885 -14.220 3.758 1.00 95.31 127 ASP A C 1
ATOM 988 O O . ASP A 1 127 ? -9.913 -13.936 4.382 1.00 95.31 127 ASP A O 1
ATOM 992 N N . PHE A 1 128 ? -8.404 -13.421 2.800 1.00 94.75 128 PHE A N 1
ATOM 993 C CA . PHE A 1 128 ? -9.000 -12.129 2.453 1.00 94.75 128 PHE A CA 1
ATOM 994 C C . PHE A 1 128 ? -10.481 -12.224 2.066 1.00 94.75 128 PHE A C 1
ATOM 996 O O . PHE A 1 128 ? -11.258 -11.316 2.374 1.00 94.75 128 PHE A O 1
ATOM 1003 N N . ALA A 1 129 ? -10.902 -13.347 1.481 1.00 93.00 129 ALA A N 1
ATOM 1004 C CA . ALA A 1 129 ? -12.294 -13.564 1.111 1.00 93.00 129 ALA A CA 1
ATOM 1005 C C . ALA A 1 129 ? -13.214 -13.749 2.332 1.00 93.00 129 ALA A C 1
ATOM 1007 O O . ALA A 1 129 ? -14.433 -13.588 2.223 1.00 93.00 129 ALA A O 1
ATOM 1008 N N . ASN A 1 130 ? -12.642 -14.073 3.495 1.00 93.38 130 ASN A N 1
ATOM 1009 C CA . ASN A 1 130 ? -13.344 -14.309 4.752 1.00 93.38 130 ASN A CA 1
ATOM 1010 C C . ASN A 1 130 ? -13.136 -13.204 5.797 1.00 93.38 130 ASN A C 1
ATOM 1012 O O . ASN A 1 130 ? -13.567 -13.376 6.940 1.00 93.38 130 ASN A O 1
ATOM 1016 N N . ILE A 1 131 ? -12.559 -12.056 5.425 1.00 94.44 131 ILE A N 1
ATOM 1017 C CA . ILE A 1 131 ? -12.498 -10.886 6.310 1.00 94.44 131 ILE A CA 1
ATOM 1018 C C . ILE A 1 131 ? -13.908 -10.359 6.575 1.00 94.44 131 ILE A C 1
ATOM 1020 O O . ILE A 1 131 ? -14.681 -10.090 5.656 1.00 94.44 131 ILE A O 1
ATOM 1024 N N . VAL A 1 132 ? -14.238 -10.195 7.854 1.00 94.94 132 VAL A N 1
ATOM 1025 C CA . VAL A 1 132 ? -15.554 -9.732 8.319 1.00 94.94 132 VAL A CA 1
ATOM 1026 C C . VAL A 1 132 ? -15.479 -8.494 9.198 1.00 94.94 132 VAL A C 1
ATOM 1028 O O . VAL A 1 132 ? -16.515 -7.924 9.522 1.00 94.94 132 VAL A O 1
ATOM 1031 N N . GLU A 1 133 ? -14.295 -8.069 9.629 1.00 96.50 133 GLU A N 1
ATOM 1032 C CA . GLU A 1 133 ? -14.166 -6.899 10.493 1.00 96.50 133 GLU A CA 1
ATOM 1033 C C . GLU A 1 133 ? -12.778 -6.263 10.362 1.00 96.50 133 GLU A C 1
ATOM 1035 O O . GLU A 1 133 ? -11.756 -6.946 10.284 1.00 96.50 133 GLU A O 1
ATOM 1040 N N . VAL A 1 134 ? -12.755 -4.930 10.365 1.00 97.62 134 VAL A N 1
ATOM 1041 C CA . VAL A 1 134 ? -11.542 -4.116 10.500 1.00 97.62 134 VAL A CA 1
ATOM 1042 C C . VAL A 1 134 ? -11.527 -3.523 11.903 1.00 97.62 134 VAL A C 1
ATOM 1044 O O . VAL A 1 134 ? -12.533 -2.973 12.349 1.00 97.62 134 VAL A O 1
ATOM 1047 N N . GLN A 1 135 ? -10.401 -3.606 12.612 1.00 98.50 135 GLN A N 1
ATOM 1048 C CA . GLN A 1 135 ? -10.256 -3.008 13.942 1.00 98.50 135 GLN A CA 1
ATOM 1049 C C . GLN A 1 135 ? -9.040 -2.098 14.009 1.00 98.50 135 GLN A C 1
ATOM 1051 O O . GLN A 1 135 ? -7.986 -2.416 13.469 1.00 98.50 135 GLN A O 1
ATOM 1056 N N . VAL A 1 136 ? -9.164 -1.006 14.754 1.00 98.25 136 VAL A N 1
ATOM 1057 C CA . VAL A 1 136 ? -8.043 -0.174 15.181 1.00 98.25 136 VAL A CA 1
ATOM 1058 C C . VAL A 1 136 ? -7.953 -0.260 16.698 1.00 98.25 136 VAL A C 1
ATOM 1060 O O . VAL A 1 136 ? -8.897 0.092 17.406 1.00 98.25 136 VAL A O 1
ATOM 1063 N N . VAL A 1 137 ? -6.833 -0.774 17.200 1.00 98.31 137 VAL A N 1
ATOM 1064 C CA . VAL A 1 137 ? -6.662 -1.152 18.606 1.00 98.31 137 VAL A CA 1
ATOM 1065 C C . VAL A 1 137 ? -5.441 -0.457 19.196 1.00 98.31 137 VAL A C 1
ATOM 1067 O O . VAL A 1 137 ? -4.350 -0.487 18.629 1.00 98.31 137 VAL A O 1
ATOM 1070 N N . LEU A 1 138 ? -5.635 0.160 20.355 1.00 97.62 138 LEU A N 1
ATOM 1071 C CA . LEU A 1 138 ? -4.605 0.750 21.200 1.00 97.62 138 LEU A CA 1
ATOM 1072 C C . LEU A 1 138 ? -4.331 -0.226 22.349 1.00 97.62 138 LEU A C 1
ATOM 1074 O O . LEU A 1 138 ? -5.232 -0.477 23.144 1.00 97.62 138 LEU A O 1
ATOM 1078 N N . GLU A 1 139 ? -3.133 -0.806 22.418 1.00 95.94 139 GLU A N 1
ATOM 1079 C CA . GLU A 1 139 ? -2.785 -1.879 23.368 1.00 95.94 139 GLU A CA 1
ATOM 1080 C C . GLU A 1 139 ? -1.259 -2.081 23.457 1.00 95.94 139 GLU A C 1
ATOM 1082 O O . GLU A 1 139 ? -0.504 -1.572 22.628 1.00 95.94 139 GLU A O 1
ATOM 1087 N N . TRP A 1 140 ? -0.804 -2.860 24.445 1.00 90.56 140 TRP A N 1
ATOM 1088 C CA . TRP A 1 140 ? 0.596 -3.289 24.654 1.00 90.56 140 TRP A CA 1
ATOM 1089 C C . TRP A 1 140 ? 1.604 -2.207 25.061 1.00 90.56 140 TRP A C 1
ATOM 1091 O O . TRP A 1 140 ? 2.782 -2.515 25.254 1.00 90.56 140 TRP A O 1
ATOM 1101 N N . ALA A 1 141 ? 1.176 -0.958 25.238 1.00 94.00 141 ALA A N 1
ATOM 1102 C CA . ALA A 1 141 ? 2.005 0.094 25.815 1.00 94.00 141 ALA A CA 1
ATOM 1103 C C . ALA A 1 141 ? 1.156 1.153 26.520 1.00 94.00 141 ALA A C 1
ATOM 1105 O O . ALA A 1 141 ? -0.045 1.264 26.284 1.00 94.00 141 ALA A O 1
ATOM 1106 N N . ASP A 1 142 ? 1.813 1.959 27.352 1.00 96.44 142 ASP A N 1
ATOM 1107 C CA . ASP A 1 142 ? 1.194 3.142 27.939 1.00 96.44 142 ASP A CA 1
ATOM 1108 C C . ASP A 1 142 ? 1.028 4.219 26.856 1.00 96.44 142 ASP A C 1
ATOM 1110 O O . ASP A 1 142 ? 2.006 4.729 26.295 1.00 96.44 142 ASP A O 1
ATOM 1114 N N . MET A 1 143 ? -0.221 4.551 26.544 1.00 96.38 143 MET A N 1
ATOM 1115 C CA . MET A 1 143 ? -0.598 5.443 25.453 1.00 96.38 143 MET A CA 1
ATOM 1116 C C . MET A 1 143 ? -1.659 6.436 25.921 1.00 96.38 143 MET A C 1
ATOM 1118 O O . MET A 1 143 ? -2.591 6.076 26.631 1.00 96.38 143 MET A O 1
ATOM 1122 N N . ALA A 1 144 ? -1.539 7.682 25.489 1.00 97.38 144 ALA A N 1
ATOM 1123 C CA . ALA A 1 144 ? -2.500 8.741 25.724 1.00 97.38 144 ALA A CA 1
ATOM 1124 C C . ALA A 1 144 ? -2.561 9.667 24.506 1.00 97.38 144 ALA A C 1
ATOM 1126 O O . ALA A 1 144 ? -1.529 10.071 23.955 1.00 97.38 144 ALA A O 1
ATOM 1127 N N . GLY A 1 145 ? -3.774 10.015 24.091 1.00 97.69 145 GLY A N 1
ATOM 1128 C CA . GLY A 1 145 ? -3.991 10.938 22.985 1.00 97.69 145 GLY A CA 1
ATOM 1129 C C . GLY A 1 145 ? -5.335 10.744 22.306 1.00 97.69 145 GLY A C 1
ATOM 1130 O O . GLY A 1 145 ? -6.232 10.084 22.836 1.00 97.69 145 GLY A O 1
ATOM 1131 N N . GLU A 1 146 ? -5.446 11.321 21.114 1.00 98.25 146 GLU A N 1
ATOM 1132 C CA . GLU A 1 146 ? -6.645 11.246 20.287 1.00 98.25 146 GLU A CA 1
ATOM 1133 C C . GLU A 1 146 ? -6.333 10.605 18.935 1.00 98.25 146 GLU A C 1
ATOM 1135 O O . GLU A 1 146 ? -5.274 10.845 18.347 1.00 98.25 146 GLU A O 1
ATOM 1140 N N . LEU A 1 147 ? -7.267 9.801 18.439 1.00 98.38 147 LEU A N 1
ATOM 1141 C CA . LEU A 1 147 ? -7.255 9.238 17.099 1.00 98.38 147 LEU A CA 1
ATOM 1142 C C . LEU A 1 147 ? -8.575 9.573 16.411 1.00 98.38 147 LEU A C 1
ATOM 1144 O O . LEU A 1 147 ? -9.639 9.154 16.857 1.00 98.38 147 LEU A O 1
ATOM 1148 N N . GLU A 1 148 ? -8.481 10.318 15.323 1.00 98.44 148 GLU A N 1
ATOM 1149 C CA . GLU A 1 148 ? -9.579 10.684 14.441 1.00 98.44 148 GLU A CA 1
ATOM 1150 C C . GLU A 1 148 ? -9.434 9.895 13.135 1.00 98.44 148 GLU A C 1
ATOM 1152 O O . GLU A 1 148 ? -8.335 9.810 12.580 1.00 98.44 148 GLU A O 1
ATOM 1157 N N . ILE A 1 149 ? -10.522 9.288 12.667 1.00 98.50 149 ILE A N 1
ATOM 1158 C CA . ILE A 1 149 ? -10.583 8.520 11.421 1.00 98.50 149 ILE A CA 1
ATOM 1159 C C . ILE A 1 149 ? -11.605 9.200 10.517 1.00 98.50 149 ILE A C 1
ATOM 1161 O O . ILE A 1 149 ? -12.759 9.359 10.903 1.00 98.50 149 ILE A O 1
ATOM 1165 N N . ASP A 1 150 ? -11.181 9.605 9.327 1.00 98.38 150 ASP A N 1
ATOM 1166 C CA . ASP A 1 150 ? -12.013 10.362 8.385 1.00 98.38 150 ASP A CA 1
ATOM 1167 C C . ASP A 1 150 ? -12.392 9.549 7.144 1.00 98.38 150 ASP A C 1
ATOM 1169 O O . ASP A 1 150 ? -13.422 9.798 6.528 1.00 98.38 150 ASP A O 1
ATOM 1173 N N . SER A 1 151 ? -11.589 8.542 6.794 1.00 98.31 151 SER A N 1
ATOM 1174 C CA . SER A 1 151 ? -11.881 7.641 5.678 1.00 98.31 151 SER A CA 1
ATOM 1175 C C . SER A 1 151 ? -11.332 6.251 5.952 1.00 98.31 151 SER A C 1
ATOM 1177 O O . SER A 1 151 ? -10.216 6.112 6.464 1.00 98.31 151 SER A O 1
ATOM 1179 N N . VAL A 1 152 ? -12.113 5.232 5.593 1.00 98.25 152 VAL A N 1
ATOM 1180 C CA . VAL A 1 152 ? -11.708 3.826 5.565 1.00 98.25 152 VAL A CA 1
ATOM 1181 C C . VAL A 1 152 ? -12.244 3.213 4.279 1.00 98.25 152 VAL A C 1
ATOM 1183 O O . VAL A 1 152 ? -13.453 3.105 4.097 1.00 98.25 152 VAL A O 1
ATOM 1186 N N . ARG A 1 153 ? -11.359 2.769 3.387 1.00 97.25 153 ARG A N 1
ATOM 1187 C CA . ARG A 1 153 ? -11.760 2.082 2.149 1.00 97.25 153 ARG A CA 1
ATOM 1188 C C . ARG A 1 153 ? -10.717 1.071 1.714 1.00 97.25 153 ARG A C 1
ATOM 1190 O O . ARG A 1 153 ? -9.527 1.290 1.916 1.00 97.25 153 ARG A O 1
ATOM 1197 N N . PHE A 1 154 ? -11.147 0.004 1.059 1.00 97.25 154 PHE A N 1
ATOM 1198 C CA . PHE A 1 154 ? -10.240 -0.796 0.241 1.00 97.25 154 PHE A CA 1
ATOM 1199 C C . PHE A 1 154 ? -10.166 -0.143 -1.133 1.00 97.25 154 PHE A C 1
ATOM 1201 O O . PHE A 1 154 ? -11.203 0.173 -1.697 1.00 97.25 154 PHE A O 1
ATOM 1208 N N . ALA A 1 155 ? -8.975 0.109 -1.655 1.00 96.69 155 ALA A N 1
ATOM 1209 C CA . ALA A 1 155 ? -8.774 0.578 -3.019 1.00 96.69 155 ALA A CA 1
ATOM 1210 C C . ALA A 1 155 ? -8.364 -0.612 -3.887 1.00 96.69 155 ALA A C 1
ATOM 1212 O O . ALA A 1 155 ? -7.435 -1.331 -3.509 1.00 96.69 155 ALA A O 1
ATOM 1213 N N . SER A 1 156 ? -9.034 -0.812 -5.023 1.00 95.69 156 SER A N 1
ATOM 1214 C CA . SER A 1 156 ? -8.624 -1.826 -6.008 1.00 95.69 156 SER A CA 1
ATOM 1215 C C . SER A 1 156 ? -7.259 -1.479 -6.598 1.00 95.69 156 SER A C 1
ATOM 1217 O O . SER A 1 156 ? -6.423 -2.352 -6.791 1.00 95.69 156 SER A O 1
ATOM 1219 N N . VAL A 1 157 ? -7.001 -0.180 -6.777 1.00 96.56 157 VAL A N 1
ATOM 1220 C CA . VAL A 1 157 ? -5.734 0.357 -7.270 1.00 96.56 157 VAL A CA 1
ATOM 1221 C C . VAL A 1 157 ? -5.267 1.489 -6.365 1.00 96.56 157 VAL A C 1
ATOM 1223 O O . VAL A 1 157 ? -5.964 2.489 -6.177 1.00 96.56 157 VAL A O 1
ATOM 1226 N N . TRP A 1 158 ? -4.051 1.378 -5.833 1.00 97.19 158 TRP A N 1
ATOM 1227 C CA . TRP A 1 158 ? -3.410 2.488 -5.132 1.00 97.19 158 TRP A CA 1
ATOM 1228 C C . TRP A 1 158 ? -2.677 3.378 -6.135 1.00 97.19 158 TRP A C 1
ATOM 1230 O O . TRP A 1 158 ? -1.613 3.006 -6.628 1.00 97.19 158 TRP A O 1
ATOM 1240 N N . ARG A 1 159 ? -3.249 4.555 -6.412 1.00 96.25 159 ARG A N 1
ATOM 1241 C CA . ARG A 1 159 ? -2.670 5.600 -7.270 1.00 96.25 159 ARG A CA 1
ATOM 1242 C C . ARG A 1 159 ? -2.211 6.795 -6.445 1.00 96.25 159 ARG A C 1
ATOM 1244 O O . ARG A 1 159 ? -2.873 7.169 -5.477 1.00 96.25 159 ARG A O 1
ATOM 1251 N N . GLU A 1 160 ? -1.106 7.410 -6.847 1.00 95.06 160 GLU A N 1
ATOM 1252 C CA . GLU A 1 160 ? -0.567 8.616 -6.225 1.00 95.06 160 GLU A CA 1
ATOM 1253 C C . GLU A 1 160 ? -0.059 9.597 -7.281 1.00 95.06 160 GLU A C 1
ATOM 1255 O O . GLU A 1 160 ? 0.616 9.173 -8.225 1.00 95.06 160 GLU A O 1
ATOM 1260 N N . PRO A 1 161 ? -0.293 10.909 -7.099 1.00 95.62 161 PRO A N 1
ATOM 1261 C CA . PRO A 1 161 ? 0.386 11.907 -7.904 1.00 95.62 161 PRO A CA 1
ATOM 1262 C C . PRO A 1 161 ? 1.887 11.887 -7.603 1.00 95.62 161 PRO A C 1
ATOM 1264 O O . PRO A 1 161 ? 2.317 11.751 -6.451 1.00 95.62 161 PRO A O 1
ATOM 1267 N N . VAL A 1 162 ? 2.689 12.079 -8.641 1.00 95.44 162 VAL A N 1
ATOM 1268 C CA . VAL A 1 162 ? 4.139 12.206 -8.548 1.00 95.44 162 VAL A CA 1
ATOM 1269 C C . VAL A 1 162 ? 4.494 13.673 -8.724 1.00 95.44 162 VAL A C 1
ATOM 1271 O O . VAL A 1 162 ? 4.210 14.289 -9.743 1.00 95.44 162 VAL A O 1
ATOM 1274 N N . THR A 1 163 ? 5.141 14.239 -7.708 1.00 94.19 163 THR A N 1
ATOM 1275 C CA . THR A 1 163 ? 5.633 15.617 -7.749 1.00 94.19 163 THR A CA 1
ATOM 1276 C C . THR A 1 163 ? 7.129 15.612 -7.517 1.00 94.19 163 THR A C 1
ATOM 1278 O O . THR A 1 163 ? 7.608 15.088 -6.510 1.00 94.19 163 THR A O 1
ATOM 1281 N N . ILE A 1 164 ? 7.871 16.244 -8.421 1.00 95.38 164 ILE A N 1
ATOM 1282 C CA . ILE A 1 164 ? 9.308 16.444 -8.259 1.00 95.38 164 ILE A CA 1
ATOM 1283 C C . ILE A 1 164 ? 9.567 17.473 -7.157 1.00 95.38 164 ILE A C 1
ATOM 1285 O O . ILE A 1 164 ? 9.131 18.622 -7.244 1.00 95.38 164 ILE A O 1
ATOM 1289 N N . GLY A 1 165 ? 10.309 17.073 -6.126 1.00 94.12 165 GLY A N 1
ATOM 1290 C CA . GLY A 1 165 ? 10.695 17.955 -5.034 1.00 94.12 165 GLY A CA 1
ATOM 1291 C C . GLY A 1 165 ? 11.890 18.852 -5.367 1.00 94.12 165 GLY A C 1
ATOM 1292 O O . GLY A 1 165 ? 12.786 18.491 -6.138 1.00 94.12 165 GLY A O 1
ATOM 1293 N N . ASP A 1 166 ? 11.970 19.998 -4.683 1.00 95.50 166 ASP A N 1
ATOM 1294 C CA . ASP A 1 166 ? 13.096 20.942 -4.779 1.00 95.50 166 ASP A CA 1
ATOM 1295 C C . ASP A 1 166 ? 14.457 20.275 -4.520 1.00 95.50 166 ASP A C 1
ATOM 1297 O O . ASP A 1 166 ? 15.466 20.646 -5.121 1.00 95.50 166 ASP A O 1
ATOM 1301 N N . SER A 1 167 ? 14.502 19.265 -3.642 1.00 93.81 167 SER A N 1
ATOM 1302 C CA . SER A 1 167 ? 15.720 18.501 -3.358 1.00 93.81 167 SER A CA 1
ATOM 1303 C C . SER A 1 167 ? 16.226 17.730 -4.573 1.00 93.81 167 SER A C 1
ATOM 1305 O O . SER A 1 167 ? 17.429 17.722 -4.825 1.00 93.81 167 SER A O 1
ATOM 1307 N N . SER A 1 168 ? 15.328 17.108 -5.335 1.00 94.31 168 SER A N 1
ATOM 1308 C CA . SER A 1 168 ? 15.668 16.330 -6.529 1.00 94.31 168 SER A CA 1
ATOM 1309 C C . SER A 1 168 ? 16.119 17.242 -7.666 1.00 94.31 168 SER A C 1
ATOM 1311 O O . SER A 1 168 ? 17.112 16.954 -8.336 1.00 94.31 168 SER A O 1
ATOM 1313 N N . LEU A 1 169 ? 15.472 18.405 -7.813 1.00 94.75 169 LEU A N 1
ATOM 1314 C CA . LEU A 1 169 ? 15.920 19.461 -8.725 1.00 94.75 169 LEU A CA 1
ATOM 1315 C C . LEU A 1 169 ? 17.322 19.966 -8.361 1.00 94.75 169 LEU A C 1
ATOM 1317 O O . LEU A 1 169 ? 18.194 20.051 -9.226 1.00 94.75 169 LEU A O 1
ATOM 1321 N N . ALA A 1 170 ? 17.565 20.264 -7.083 1.00 95.31 170 ALA A N 1
ATOM 1322 C CA . ALA A 1 170 ? 18.867 20.725 -6.608 1.00 95.31 170 ALA A CA 1
ATOM 1323 C C . ALA A 1 170 ? 19.965 19.664 -6.796 1.00 95.31 170 ALA A C 1
ATOM 1325 O O . ALA A 1 170 ? 21.080 19.998 -7.198 1.00 95.31 170 ALA A O 1
ATOM 1326 N N . LEU A 1 171 ? 19.652 18.386 -6.546 1.00 94.31 171 LEU A N 1
ATOM 1327 C CA . LEU A 1 171 ? 20.558 17.262 -6.792 1.00 94.31 171 LEU A CA 1
ATOM 1328 C C . LEU A 1 171 ? 20.942 17.171 -8.270 1.00 94.31 171 LEU A C 1
ATOM 1330 O O . LEU A 1 171 ? 22.131 17.090 -8.574 1.00 94.31 171 LEU A O 1
ATOM 1334 N N . ALA A 1 172 ? 19.968 17.240 -9.180 1.00 95.00 172 ALA A N 1
ATOM 1335 C CA . ALA A 1 172 ? 20.227 17.202 -10.616 1.00 95.00 172 ALA A CA 1
ATOM 1336 C C . ALA A 1 172 ? 21.092 18.385 -11.083 1.00 95.00 172 ALA A C 1
ATOM 1338 O O . ALA A 1 172 ? 22.050 18.188 -11.829 1.00 95.00 172 ALA A O 1
ATOM 1339 N N . GLN A 1 173 ? 20.825 19.597 -10.584 1.00 95.25 173 GLN A N 1
ATOM 1340 C CA . GLN A 1 173 ? 21.622 20.796 -10.884 1.00 95.25 173 GLN A CA 1
ATOM 1341 C C . GLN A 1 173 ? 23.060 20.724 -10.356 1.00 95.25 173 GLN A C 1
ATOM 1343 O O . GLN A 1 173 ? 23.954 21.366 -10.907 1.00 95.25 173 GLN A O 1
ATOM 1348 N N . ALA A 1 174 ? 23.291 19.972 -9.280 1.00 96.44 174 ALA A N 1
ATOM 1349 C CA . ALA A 1 174 ? 24.611 19.799 -8.688 1.00 96.44 174 ALA A CA 1
ATOM 1350 C C . ALA A 1 174 ? 25.472 18.743 -9.409 1.00 96.44 174 ALA A C 1
ATOM 1352 O O . ALA A 1 174 ? 26.668 18.641 -9.118 1.00 96.44 174 ALA A O 1
ATOM 1353 N N . LEU A 1 175 ? 24.900 17.957 -10.332 1.00 96.88 175 LEU A N 1
ATOM 1354 C CA . LEU A 1 175 ? 25.650 16.965 -11.101 1.00 96.88 175 LEU A CA 1
ATOM 1355 C C . LEU A 1 175 ? 26.650 17.649 -12.037 1.00 96.88 175 LEU A C 1
ATOM 1357 O O . LEU A 1 175 ? 26.320 18.554 -12.801 1.00 96.88 175 LEU A O 1
ATOM 1361 N N . GLN A 1 176 ? 27.894 17.178 -12.000 1.00 97.06 176 GLN A N 1
ATOM 1362 C CA . GLN A 1 176 ? 28.912 17.579 -12.964 1.00 97.06 176 GLN A CA 1
ATOM 1363 C C . GLN A 1 176 ? 28.761 16.720 -14.213 1.00 97.06 176 GLN A C 1
ATOM 1365 O O . GLN A 1 176 ? 28.992 15.513 -14.169 1.00 97.06 176 GLN A O 1
ATOM 1370 N N . LEU A 1 177 ? 28.358 17.352 -15.310 1.00 96.25 177 LEU A N 1
ATOM 1371 C CA . LEU A 1 177 ? 28.116 16.696 -16.588 1.00 96.25 177 LEU A CA 1
ATOM 1372 C C . LEU A 1 177 ? 29.070 17.246 -17.646 1.00 96.25 177 LEU A C 1
ATOM 1374 O O . LEU A 1 177 ? 29.426 18.427 -17.627 1.00 96.25 177 LEU A O 1
ATOM 1378 N N . ASP A 1 178 ? 29.467 16.388 -18.580 1.00 97.44 178 ASP A N 1
ATOM 1379 C CA . ASP A 1 178 ? 30.244 16.808 -19.740 1.00 97.44 178 ASP A CA 1
ATOM 1380 C C . ASP A 1 178 ? 29.417 17.722 -20.658 1.00 97.44 178 ASP A C 1
ATOM 1382 O O . ASP A 1 178 ? 28.183 17.684 -20.691 1.00 97.44 178 ASP A O 1
ATOM 1386 N N . ASN A 1 179 ? 30.108 18.540 -21.456 1.00 96.19 179 ASN A N 1
ATOM 1387 C CA . ASN A 1 179 ? 29.456 19.407 -22.434 1.00 96.19 179 ASN A CA 1
ATOM 1388 C C . ASN A 1 179 ? 28.560 18.589 -23.380 1.00 96.19 179 ASN A C 1
ATOM 1390 O O . ASN A 1 179 ? 29.027 17.658 -24.033 1.00 96.19 179 ASN A O 1
ATOM 1394 N N . GLY A 1 180 ? 27.296 18.997 -23.499 1.00 96.75 180 GLY A N 1
ATOM 1395 C CA . GLY A 1 180 ? 26.291 18.318 -24.322 1.00 96.75 180 GLY A CA 1
ATOM 1396 C C . GLY A 1 180 ? 25.343 17.403 -23.543 1.00 96.75 180 GLY A C 1
ATOM 1397 O O . GLY A 1 180 ? 24.389 16.912 -24.137 1.00 96.75 180 GLY A O 1
ATOM 1398 N N . PHE A 1 181 ? 25.556 17.216 -22.237 1.00 96.88 181 PHE A N 1
ATOM 1399 C CA . PHE A 1 181 ? 24.656 16.470 -21.358 1.00 96.88 181 PHE A CA 1
ATOM 1400 C C . PHE A 1 181 ? 23.862 17.401 -20.435 1.00 96.88 181 PHE A C 1
ATOM 1402 O O . PHE A 1 181 ? 24.334 18.468 -20.041 1.00 96.88 181 PHE A O 1
ATOM 1409 N N . ALA A 1 182 ? 22.657 16.967 -20.073 1.00 94.38 182 ALA A N 1
ATOM 1410 C CA . ALA A 1 182 ? 21.811 17.583 -19.058 1.00 94.38 182 ALA A CA 1
ATOM 1411 C C . ALA A 1 182 ? 21.215 16.483 -18.170 1.00 94.38 182 ALA A C 1
ATOM 1413 O O . ALA A 1 182 ? 21.051 15.349 -18.621 1.00 94.38 182 ALA A O 1
ATOM 1414 N N . ALA A 1 183 ? 20.900 16.819 -16.921 1.00 95.12 183 ALA A N 1
ATOM 1415 C CA . ALA A 1 183 ? 20.193 15.936 -16.005 1.00 95.12 183 ALA A CA 1
ATOM 1416 C C . ALA A 1 183 ? 18.964 16.654 -15.456 1.00 95.12 183 ALA A C 1
ATOM 1418 O O . ALA A 1 183 ? 19.060 17.786 -14.979 1.00 95.12 183 ALA A O 1
ATOM 1419 N N . THR A 1 184 ? 17.837 15.955 -15.499 1.00 93.75 184 THR A N 1
ATOM 1420 C CA . THR A 1 184 ? 16.549 16.402 -14.975 1.00 93.75 184 THR A CA 1
ATOM 1421 C C . THR A 1 184 ? 15.941 15.229 -14.211 1.00 93.75 184 THR A C 1
ATOM 1423 O O . THR A 1 184 ? 16.000 14.102 -14.708 1.00 93.75 184 THR A O 1
ATOM 1426 N N . PRO A 1 185 ? 15.399 15.439 -13.003 1.00 94.50 185 PRO A N 1
ATOM 1427 C CA . PRO A 1 185 ? 14.623 14.403 -12.334 1.00 94.50 185 PRO A CA 1
ATOM 1428 C C . PRO A 1 185 ? 13.315 14.153 -13.098 1.00 94.50 185 PRO A C 1
ATOM 1430 O O . PRO A 1 185 ? 12.632 15.103 -13.467 1.00 94.50 185 PRO A O 1
ATOM 1433 N N . ILE A 1 186 ? 12.973 12.883 -13.309 1.00 94.50 186 ILE A N 1
ATOM 1434 C CA . ILE A 1 186 ? 11.745 12.465 -14.015 1.00 94.50 186 ILE A CA 1
ATOM 1435 C C . ILE A 1 186 ? 10.713 11.807 -13.087 1.00 94.50 186 ILE A C 1
ATOM 1437 O O . ILE A 1 186 ? 9.580 11.597 -13.486 1.00 94.50 186 ILE A O 1
ATOM 1441 N N . ALA A 1 187 ? 11.110 11.468 -11.856 1.00 93.75 187 ALA A N 1
ATOM 1442 C CA . ALA A 1 187 ? 10.257 10.939 -10.793 1.00 93.75 187 ALA A CA 1
ATOM 1443 C C . ALA A 1 187 ? 10.903 11.218 -9.421 1.00 93.75 187 ALA A C 1
ATOM 1445 O O . ALA A 1 187 ? 12.109 11.474 -9.340 1.00 93.75 187 ALA A O 1
ATOM 1446 N N . ASP A 1 188 ? 10.119 11.142 -8.343 1.00 91.75 188 ASP A N 1
ATOM 1447 C CA . ASP A 1 188 ? 10.574 11.355 -6.960 1.00 91.75 188 ASP A CA 1
ATOM 1448 C C . ASP A 1 188 ? 9.897 10.367 -5.984 1.00 91.75 188 ASP A C 1
ATOM 1450 O O . ASP A 1 188 ? 9.061 9.546 -6.374 1.00 91.75 188 ASP A O 1
ATOM 1454 N N . GLY A 1 189 ? 10.273 10.413 -4.703 1.00 85.12 189 GLY A N 1
ATOM 1455 C CA . GLY A 1 189 ? 9.652 9.616 -3.644 1.00 85.12 189 GLY A CA 1
ATOM 1456 C C . GLY A 1 189 ? 9.970 8.124 -3.739 1.00 85.12 189 GLY A C 1
ATOM 1457 O O . GLY A 1 189 ? 9.170 7.288 -3.311 1.00 85.12 189 GLY A O 1
ATOM 1458 N N . LEU A 1 190 ? 11.120 7.787 -4.322 1.00 85.81 190 LEU A N 1
ATOM 1459 C CA . LEU A 1 190 ? 11.613 6.425 -4.479 1.00 85.81 190 LEU A CA 1
ATOM 1460 C C . LEU A 1 190 ? 12.796 6.186 -3.540 1.00 85.81 190 LEU A C 1
ATOM 1462 O O . LEU A 1 190 ? 13.746 6.964 -3.490 1.00 85.81 190 LEU A O 1
ATOM 1466 N N . SER A 1 191 ? 12.760 5.081 -2.803 1.00 86.94 191 SER A N 1
ATOM 1467 C CA . SER A 1 191 ? 13.864 4.658 -1.941 1.00 86.94 191 SER A CA 1
ATOM 1468 C C . SER A 1 191 ? 14.116 3.170 -2.128 1.00 86.94 191 SER A C 1
ATOM 1470 O O . SER A 1 191 ? 13.183 2.422 -2.398 1.00 86.94 191 SER A O 1
ATOM 1472 N N . ALA A 1 192 ? 15.379 2.752 -2.015 1.00 92.81 192 ALA A N 1
ATOM 1473 C CA . ALA A 1 192 ? 15.785 1.359 -2.217 1.00 92.81 192 ALA A CA 1
ATOM 1474 C C . ALA A 1 192 ? 15.335 0.771 -3.575 1.00 92.81 192 ALA A C 1
ATOM 1476 O O . ALA A 1 192 ? 14.910 -0.383 -3.645 1.00 92.81 192 ALA A O 1
ATOM 1477 N N . ILE A 1 193 ? 15.432 1.569 -4.647 1.00 94.94 193 ILE A N 1
ATOM 1478 C CA . ILE A 1 193 ? 15.213 1.103 -6.024 1.00 94.94 193 ILE A CA 1
ATOM 1479 C C . ILE A 1 193 ? 16.198 -0.027 -6.326 1.00 94.94 193 ILE A C 1
ATOM 1481 O O . ILE A 1 193 ? 17.395 0.111 -6.064 1.00 94.94 193 ILE A O 1
ATOM 1485 N N . THR A 1 194 ? 15.702 -1.118 -6.906 1.00 94.19 194 THR A N 1
ATOM 1486 C CA . THR A 1 194 ? 16.536 -2.236 -7.361 1.00 94.19 194 THR A CA 1
ATOM 1487 C C . THR A 1 194 ? 16.669 -2.285 -8.877 1.00 94.19 194 THR A C 1
ATOM 1489 O O . THR A 1 194 ? 17.775 -2.504 -9.368 1.00 94.19 194 THR A O 1
ATOM 1492 N N . GLN A 1 195 ? 15.597 -2.021 -9.627 1.00 95.00 195 GLN A N 1
ATOM 1493 C CA . GLN A 1 195 ? 15.629 -1.993 -11.089 1.00 95.00 195 GLN A CA 1
ATOM 1494 C C . GLN A 1 195 ? 14.551 -1.058 -11.658 1.00 95.00 195 GLN A C 1
ATOM 1496 O O . GLN A 1 195 ? 13.538 -0.785 -11.016 1.00 95.00 195 GLN A O 1
ATOM 1501 N N . ILE A 1 196 ? 14.801 -0.566 -12.874 1.00 95.94 196 ILE A N 1
ATOM 1502 C CA . ILE A 1 196 ? 13.878 0.235 -13.685 1.00 95.94 196 ILE A CA 1
ATOM 1503 C C . ILE A 1 196 ? 13.712 -0.458 -15.044 1.00 95.94 196 ILE A C 1
ATOM 1505 O O . ILE A 1 196 ? 14.689 -0.986 -15.590 1.00 95.94 196 ILE A O 1
ATOM 1509 N N . GLN A 1 197 ? 12.496 -0.474 -15.585 1.00 96.38 197 GLN A N 1
ATOM 1510 C CA . GLN A 1 197 ? 12.168 -0.929 -16.939 1.00 96.38 197 GLN A CA 1
ATOM 1511 C C . GLN A 1 197 ? 11.216 0.065 -17.600 1.00 96.38 197 GLN A C 1
ATOM 1513 O O . GLN A 1 197 ? 10.394 0.665 -16.918 1.00 96.38 197 GLN A O 1
ATOM 1518 N N . PHE A 1 198 ? 11.318 0.211 -18.918 1.00 95.50 198 PHE A N 1
ATOM 1519 C CA . PHE A 1 198 ? 10.398 1.032 -19.702 1.00 95.50 198 PHE A CA 1
ATOM 1520 C C . PHE A 1 198 ? 9.540 0.138 -20.588 1.00 95.50 198 PHE A C 1
ATOM 1522 O O . PHE A 1 198 ? 10.052 -0.818 -21.179 1.00 95.50 198 PHE A O 1
ATOM 1529 N N . THR A 1 199 ? 8.253 0.449 -20.682 1.00 95.56 199 THR A N 1
ATOM 1530 C CA . THR A 1 199 ? 7.343 -0.222 -21.614 1.00 95.56 199 THR A CA 1
ATOM 1531 C C . THR A 1 199 ? 7.468 0.391 -23.017 1.00 95.56 199 THR A C 1
ATOM 1533 O O . THR A 1 199 ? 8.016 1.488 -23.172 1.00 95.56 199 THR A O 1
ATOM 1536 N N . PRO A 1 200 ? 6.961 -0.279 -24.071 1.00 94.44 200 PRO A N 1
ATOM 1537 C CA . PRO A 1 200 ? 6.856 0.308 -25.409 1.00 94.44 200 PRO A CA 1
ATOM 1538 C C . PRO A 1 200 ? 6.044 1.610 -25.458 1.00 94.44 200 PRO A C 1
ATOM 1540 O O . PRO A 1 200 ? 6.263 2.424 -26.355 1.00 94.44 200 PRO A O 1
ATOM 1543 N N . ASP A 1 201 ? 5.149 1.808 -24.489 1.00 93.19 201 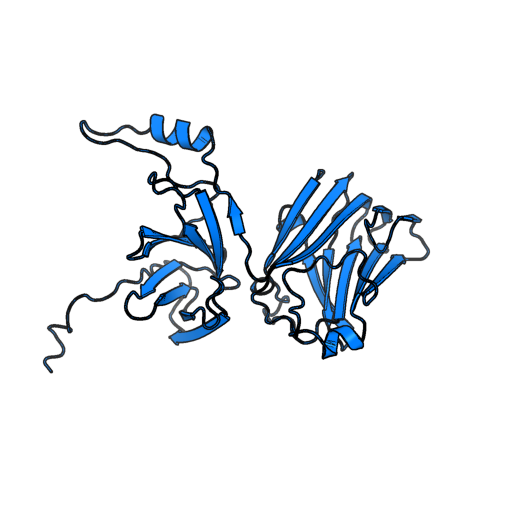ASP A N 1
ATOM 1544 C CA . ASP A 1 201 ? 4.292 2.987 -24.372 1.00 93.19 201 ASP A CA 1
ATOM 1545 C C . ASP A 1 201 ? 4.943 4.128 -23.570 1.00 93.19 201 ASP A C 1
ATOM 1547 O O . ASP A 1 201 ? 4.335 5.178 -23.401 1.00 93.19 201 ASP A O 1
ATOM 1551 N N . HIS A 1 202 ? 6.218 3.977 -23.186 1.00 94.06 202 HIS A N 1
ATOM 1552 C CA . HIS A 1 202 ? 7.032 4.938 -22.421 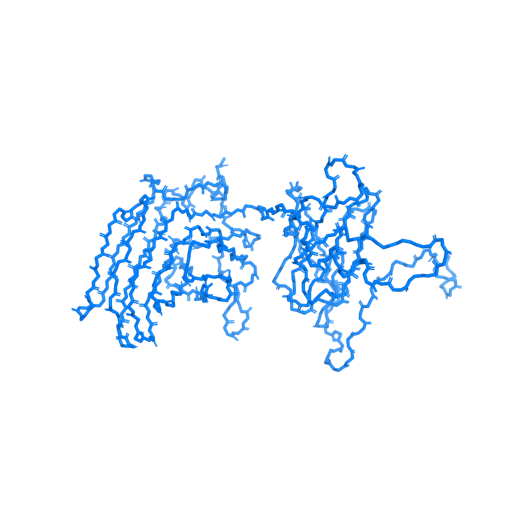1.00 94.06 202 HIS A CA 1
ATOM 1553 C C . HIS A 1 202 ? 6.677 5.071 -20.935 1.00 94.06 202 HIS A C 1
ATOM 1555 O O . HIS A 1 202 ? 7.256 5.911 -20.240 1.00 94.06 202 HIS A O 1
ATOM 1561 N N . ASP A 1 203 ? 5.830 4.189 -20.410 1.00 96.94 203 ASP A N 1
ATOM 1562 C CA . ASP A 1 203 ? 5.665 4.053 -18.967 1.00 96.94 203 ASP A CA 1
ATOM 1563 C C . ASP A 1 203 ? 6.928 3.476 -18.325 1.00 96.94 203 ASP A C 1
ATOM 1565 O O . ASP A 1 203 ? 7.710 2.757 -18.959 1.00 96.94 203 ASP A O 1
ATOM 1569 N N . MET A 1 204 ? 7.114 3.758 -17.036 1.00 97.44 204 MET A N 1
ATOM 1570 C CA . MET A 1 204 ? 8.250 3.265 -16.264 1.00 97.44 204 MET A CA 1
ATOM 1571 C C . MET A 1 204 ? 7.792 2.348 -15.134 1.00 97.44 204 MET A C 1
ATOM 1573 O O . MET A 1 204 ? 7.104 2.769 -14.209 1.00 97.44 204 MET A O 1
ATOM 1577 N N . LEU A 1 205 ? 8.270 1.106 -15.142 1.00 98.00 205 LEU A N 1
ATOM 1578 C CA . LEU A 1 205 ? 8.182 0.220 -13.990 1.00 98.00 205 LEU A CA 1
ATOM 1579 C C . LEU A 1 205 ? 9.423 0.365 -13.113 1.00 98.00 205 LEU A C 1
ATOM 1581 O O . LEU A 1 205 ? 10.556 0.375 -13.601 1.00 98.00 205 LEU A O 1
ATOM 1585 N N . VAL A 1 206 ? 9.212 0.406 -11.801 1.00 97.62 206 VAL A N 1
ATOM 1586 C CA . VAL A 1 206 ? 10.270 0.509 -10.795 1.00 97.62 206 VAL A CA 1
ATOM 1587 C C . VAL A 1 206 ? 10.062 -0.552 -9.728 1.00 97.62 206 VAL A C 1
ATOM 1589 O O . VAL A 1 206 ? 9.031 -0.572 -9.058 1.00 97.62 206 VAL A O 1
ATOM 1592 N N . SER A 1 207 ? 11.061 -1.407 -9.519 1.00 96.81 207 SER A N 1
ATOM 1593 C CA . SER A 1 207 ? 11.064 -2.362 -8.413 1.00 96.81 207 SER A CA 1
ATOM 1594 C C . SER A 1 207 ? 11.806 -1.799 -7.208 1.00 96.81 207 SER A C 1
ATOM 1596 O O . SER A 1 207 ? 12.873 -1.189 -7.337 1.00 96.81 207 SER A O 1
ATOM 1598 N N . LEU A 1 208 ? 11.259 -2.039 -6.020 1.00 95.44 208 LEU A N 1
ATOM 1599 C CA . LEU A 1 208 ? 11.873 -1.692 -4.744 1.00 95.44 208 LEU A CA 1
ATOM 1600 C C . LEU A 1 208 ? 12.321 -2.951 -4.006 1.00 95.44 208 LEU A C 1
ATOM 1602 O O . LEU A 1 208 ? 11.664 -3.992 -4.062 1.00 95.44 208 LEU A O 1
ATOM 1606 N N . GLN A 1 209 ? 13.387 -2.833 -3.214 1.00 92.88 209 GLN A N 1
ATOM 1607 C CA . GLN A 1 209 ? 13.862 -3.936 -2.372 1.00 92.88 209 GLN A CA 1
ATOM 1608 C C . GLN A 1 209 ? 12.800 -4.399 -1.357 1.00 92.88 209 GLN A C 1
ATOM 1610 O O . GLN A 1 209 ? 12.835 -5.537 -0.901 1.00 92.88 209 GLN A O 1
ATOM 1615 N N . THR A 1 210 ? 11.831 -3.547 -1.014 1.00 92.25 210 THR A N 1
ATOM 1616 C CA . THR A 1 210 ? 10.708 -3.896 -0.130 1.00 92.25 210 THR A CA 1
ATOM 1617 C C . THR A 1 210 ? 9.729 -4.895 -0.744 1.00 92.25 210 THR A C 1
ATOM 1619 O O . THR A 1 210 ? 8.874 -5.393 -0.023 1.00 92.25 210 THR A O 1
ATOM 1622 N N . GLY A 1 211 ? 9.835 -5.182 -2.046 1.00 94.69 211 GLY A N 1
ATOM 1623 C CA . GLY A 1 211 ? 8.910 -6.066 -2.753 1.00 94.69 211 GLY A CA 1
ATOM 1624 C C . GLY A 1 211 ? 7.819 -5.355 -3.542 1.00 94.69 211 GLY A C 1
ATOM 1625 O O . GLY A 1 211 ? 7.043 -6.023 -4.217 1.00 94.69 211 GLY A O 1
ATOM 1626 N N . ARG A 1 212 ? 7.764 -4.020 -3.477 1.00 96.38 212 ARG A N 1
ATOM 1627 C CA . ARG A 1 212 ? 6.809 -3.201 -4.233 1.00 96.38 212 ARG A CA 1
ATOM 1628 C C . ARG A 1 212 ? 7.301 -2.944 -5.648 1.00 96.38 212 ARG A C 1
ATOM 1630 O O . ARG A 1 212 ? 8.469 -2.597 -5.838 1.00 96.38 212 ARG A O 1
ATOM 1637 N N . ILE A 1 213 ? 6.388 -3.038 -6.604 1.00 97.94 213 ILE A N 1
ATOM 1638 C CA . ILE A 1 213 ? 6.579 -2.655 -7.999 1.00 97.94 213 ILE A CA 1
ATOM 1639 C C . ILE A 1 213 ? 5.633 -1.498 -8.290 1.00 97.94 213 ILE A C 1
ATOM 1641 O O . ILE A 1 213 ? 4.417 -1.645 -8.186 1.00 97.94 213 ILE A O 1
ATOM 1645 N N . TRP A 1 214 ? 6.198 -0.350 -8.634 1.00 98.12 214 TRP A N 1
ATOM 1646 C CA . TRP A 1 214 ? 5.448 0.832 -9.036 1.00 98.12 214 TRP A CA 1
ATOM 1647 C C . TRP A 1 214 ? 5.455 0.960 -10.549 1.00 98.12 214 TRP A C 1
ATOM 1649 O O . TRP A 1 214 ? 6.489 0.734 -11.175 1.00 98.12 214 TRP A O 1
ATOM 1659 N N . TRP A 1 215 ? 4.327 1.370 -11.110 1.00 98.12 215 TRP A N 1
ATOM 1660 C CA . TRP A 1 215 ? 4.183 1.700 -12.519 1.00 98.12 215 TRP A CA 1
ATOM 1661 C C . TRP A 1 215 ? 3.871 3.186 -12.637 1.00 98.12 215 TRP A C 1
ATOM 1663 O O . TRP A 1 215 ? 2.922 3.679 -12.028 1.00 98.12 215 TRP A O 1
ATOM 1673 N N . TYR A 1 216 ? 4.710 3.899 -13.372 1.00 98.00 216 TYR A N 1
ATOM 1674 C CA . TYR A 1 216 ? 4.671 5.342 -13.552 1.00 98.00 216 TYR A CA 1
ATOM 1675 C C . TYR A 1 216 ? 4.172 5.680 -14.950 1.00 98.00 216 TYR A C 1
ATOM 1677 O O . TYR A 1 216 ? 4.646 5.089 -15.921 1.00 98.00 216 TYR A O 1
ATOM 1685 N N . SER A 1 217 ? 3.275 6.656 -15.027 1.00 97.19 217 SER A N 1
ATOM 1686 C CA . SER A 1 217 ? 2.724 7.186 -16.273 1.00 97.19 217 SER A CA 1
ATOM 1687 C C . SER A 1 217 ? 3.003 8.681 -16.389 1.00 97.19 217 SER A C 1
ATOM 1689 O O . SER A 1 217 ? 3.061 9.389 -15.382 1.00 97.19 217 SER A O 1
ATOM 1691 N N . ASP A 1 218 ? 3.235 9.128 -17.617 1.00 96.25 218 ASP A N 1
ATOM 1692 C CA . ASP A 1 218 ? 3.360 10.535 -18.001 1.00 96.25 218 ASP A CA 1
ATOM 1693 C C . ASP A 1 218 ? 2.083 10.891 -18.772 1.00 96.25 218 ASP A C 1
ATOM 1695 O O . ASP A 1 218 ? 1.925 10.537 -19.945 1.00 96.25 218 ASP A O 1
ATOM 1699 N N . SER A 1 219 ? 1.112 11.477 -18.070 1.00 94.19 219 SER A N 1
ATOM 1700 C CA . SER A 1 219 ? -0.225 11.692 -18.625 1.00 94.19 219 SER A CA 1
ATOM 1701 C C . SER A 1 219 ? -0.316 12.913 -19.547 1.00 94.19 219 SER A C 1
ATOM 1703 O O . SER A 1 219 ? -1.238 12.987 -20.371 1.00 94.19 219 SER A O 1
ATOM 1705 N N . ASP A 1 220 ? 0.626 13.855 -19.443 1.00 94.62 220 ASP A N 1
ATOM 1706 C CA . ASP A 1 220 ? 0.653 15.086 -20.238 1.00 94.62 220 ASP A CA 1
ATOM 1707 C C . ASP A 1 220 ? 1.713 15.097 -21.358 1.00 94.62 220 ASP A C 1
ATOM 1709 O O . ASP A 1 220 ? 1.640 15.933 -22.270 1.00 94.62 220 ASP A O 1
ATOM 1713 N N . GLY A 1 221 ? 2.602 14.103 -21.372 1.00 94.12 221 GLY A N 1
ATOM 1714 C CA . GLY A 1 221 ? 3.591 13.859 -22.414 1.00 94.12 221 GLY A CA 1
ATOM 1715 C C . GLY A 1 221 ? 4.770 14.830 -22.376 1.00 94.12 221 GLY A C 1
ATOM 1716 O O . GLY A 1 221 ? 5.390 15.063 -23.424 1.00 94.12 221 GLY A O 1
ATOM 1717 N N . ASP A 1 222 ? 5.055 15.447 -21.227 1.00 93.81 222 ASP A N 1
ATOM 1718 C CA . ASP A 1 222 ? 6.164 16.389 -21.063 1.00 93.81 222 ASP A CA 1
ATOM 1719 C C . ASP A 1 22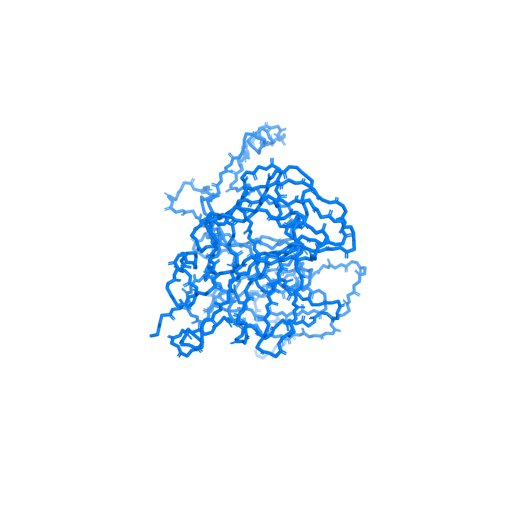2 ? 7.520 15.712 -20.766 1.00 93.81 222 ASP A C 1
ATOM 1721 O O . ASP A 1 222 ? 8.571 16.370 -20.792 1.00 93.81 222 ASP A O 1
ATOM 1725 N N . GLY A 1 223 ? 7.518 14.386 -20.591 1.00 92.00 223 GLY A N 1
ATOM 1726 C CA . GLY A 1 223 ? 8.681 13.565 -20.269 1.00 92.00 223 GLY A CA 1
ATOM 1727 C C . GLY A 1 223 ? 8.965 13.438 -18.769 1.00 92.00 223 GLY A C 1
ATOM 1728 O O . GLY A 1 223 ? 10.023 12.909 -18.405 1.00 92.00 223 GLY A O 1
ATOM 1729 N N . VAL A 1 224 ? 8.074 13.926 -17.904 1.00 95.00 224 VAL A N 1
ATOM 1730 C CA . VAL A 1 224 ? 8.115 13.788 -16.445 1.00 95.00 224 VAL A CA 1
ATOM 1731 C C . VAL A 1 224 ? 6.911 12.969 -15.992 1.00 95.00 224 VAL A C 1
ATOM 1733 O O . VAL A 1 224 ? 5.774 13.250 -16.339 1.00 95.00 224 VAL A O 1
ATOM 1736 N N . TYR A 1 225 ? 7.151 11.945 -15.174 1.00 96.75 225 TYR A N 1
ATOM 1737 C CA . TYR A 1 225 ? 6.063 11.125 -14.655 1.00 96.75 225 TYR A CA 1
ATOM 1738 C C . TYR A 1 225 ? 5.257 11.898 -13.604 1.00 96.75 225 TYR A C 1
ATOM 1740 O O . TYR A 1 225 ? 5.834 12.423 -12.645 1.00 96.75 225 TYR A O 1
ATOM 1748 N N . ASP A 1 226 ? 3.934 11.919 -13.761 1.00 96.00 226 ASP A N 1
ATOM 1749 C CA . ASP A 1 226 ? 2.990 12.707 -12.956 1.00 96.00 226 ASP A CA 1
ATOM 1750 C C . ASP A 1 226 ? 2.027 11.844 -12.120 1.00 96.00 226 ASP A C 1
ATOM 1752 O O . ASP A 1 226 ? 1.427 12.327 -11.155 1.00 96.00 226 ASP A O 1
ATOM 1756 N N . GLU A 1 227 ? 1.952 10.545 -12.404 1.00 96.81 227 GLU A N 1
ATOM 1757 C CA . GLU A 1 227 ? 1.223 9.556 -11.616 1.00 96.81 227 GLU A CA 1
ATOM 1758 C C . GLU A 1 227 ? 2.052 8.276 -11.459 1.00 96.81 227 GLU A C 1
ATOM 1760 O O . GLU A 1 227 ? 2.825 7.873 -12.334 1.00 96.81 227 GLU A O 1
ATOM 1765 N N . ARG A 1 228 ? 1.871 7.606 -10.321 1.00 97.38 228 ARG A N 1
ATOM 1766 C CA . ARG A 1 228 ? 2.270 6.214 -10.139 1.00 97.38 228 ARG A CA 1
ATOM 1767 C C . ARG A 1 228 ? 1.142 5.401 -9.538 1.00 97.38 228 ARG A C 1
ATOM 1769 O O . ARG A 1 228 ? 0.359 5.914 -8.741 1.00 97.38 228 ARG A O 1
ATOM 1776 N N . HIS A 1 229 ? 1.127 4.112 -9.832 1.00 97.88 229 HIS A N 1
ATOM 1777 C CA . HIS A 1 229 ? 0.269 3.159 -9.146 1.00 97.88 229 HIS A CA 1
ATOM 1778 C C . HIS A 1 229 ? 1.035 1.915 -8.704 1.00 97.88 229 HIS A C 1
ATOM 1780 O O . HIS A 1 229 ? 2.056 1.545 -9.295 1.00 97.88 229 HIS A O 1
ATOM 1786 N N . LEU A 1 230 ? 0.584 1.306 -7.606 1.00 97.94 230 LEU A N 1
ATOM 1787 C CA . LEU A 1 230 ? 1.200 0.098 -7.073 1.00 97.94 230 LEU A CA 1
ATOM 1788 C C . LEU A 1 230 ? 0.748 -1.097 -7.915 1.00 97.94 230 LEU A C 1
ATOM 1790 O O . LEU A 1 230 ? -0.330 -1.633 -7.690 1.00 97.94 230 LEU A O 1
ATOM 1794 N N . TYR A 1 231 ? 1.585 -1.511 -8.863 1.00 98.38 231 TYR A N 1
ATOM 1795 C CA . TYR A 1 231 ? 1.302 -2.637 -9.752 1.00 98.38 231 TYR A CA 1
ATOM 1796 C C . TYR A 1 231 ? 1.355 -3.982 -9.015 1.00 98.38 231 TYR A C 1
ATOM 1798 O O . TYR A 1 231 ? 0.503 -4.834 -9.217 1.00 98.38 231 TYR A O 1
ATOM 1806 N N . ALA A 1 232 ? 2.352 -4.201 -8.152 1.00 97.94 232 ALA A N 1
ATOM 1807 C CA . ALA A 1 232 ? 2.479 -5.455 -7.403 1.00 97.94 232 ALA A CA 1
ATOM 1808 C C . ALA A 1 232 ? 3.184 -5.250 -6.060 1.00 97.94 232 ALA A C 1
ATOM 1810 O O . ALA A 1 232 ? 3.996 -4.335 -5.900 1.00 97.94 232 ALA A O 1
ATOM 1811 N N . THR A 1 233 ? 2.910 -6.127 -5.091 1.00 97.00 233 THR A N 1
ATOM 1812 C CA . THR A 1 233 ? 3.592 -6.129 -3.788 1.00 97.00 233 THR A CA 1
ATOM 1813 C C . THR A 1 233 ? 3.527 -7.492 -3.085 1.00 97.00 233 THR A C 1
ATOM 1815 O O . THR A 1 233 ? 3.026 -8.472 -3.633 1.00 97.00 233 THR A O 1
ATOM 1818 N N . GLY A 1 234 ? 4.068 -7.578 -1.867 1.00 93.12 234 GLY A N 1
ATOM 1819 C CA . GLY A 1 234 ? 4.075 -8.793 -1.052 1.00 93.12 234 GLY A CA 1
ATOM 1820 C C . GLY A 1 234 ? 5.124 -9.815 -1.487 1.00 93.12 234 GLY A C 1
ATOM 1821 O O . GLY A 1 234 ? 5.085 -10.963 -1.045 1.00 93.12 234 GLY A O 1
ATOM 1822 N N . LEU A 1 235 ? 6.050 -9.415 -2.364 1.00 91.62 235 LEU A N 1
ATOM 1823 C CA . LEU A 1 235 ? 7.142 -10.253 -2.844 1.00 91.62 235 LEU A CA 1
ATOM 1824 C C . LEU A 1 235 ? 8.372 -10.090 -1.945 1.00 91.62 235 LEU A C 1
ATOM 1826 O O . LEU A 1 235 ? 8.789 -8.966 -1.661 1.00 91.62 235 LEU A O 1
ATOM 1830 N N . PRO A 1 236 ? 9.011 -11.183 -1.510 1.00 88.25 236 PRO A N 1
ATOM 1831 C CA . PRO A 1 236 ? 10.185 -11.075 -0.667 1.00 88.25 236 PRO A CA 1
ATOM 1832 C C . PRO A 1 236 ? 11.386 -10.591 -1.491 1.00 88.25 236 PRO A C 1
ATOM 1834 O O . PRO A 1 236 ? 11.908 -11.324 -2.324 1.00 88.25 236 PRO A O 1
ATOM 1837 N N . GLU A 1 237 ? 11.854 -9.373 -1.211 1.00 89.88 237 GLU A N 1
ATOM 1838 C CA . GLU A 1 237 ? 13.111 -8.801 -1.719 1.00 89.88 237 GLU A CA 1
ATOM 1839 C C . GLU A 1 237 ? 13.314 -8.933 -3.239 1.00 89.88 237 GLU A C 1
ATOM 1841 O O . GLU A 1 237 ? 14.048 -9.797 -3.731 1.00 89.88 237 GLU A O 1
ATOM 1846 N N . VAL A 1 238 ? 12.676 -8.032 -3.990 1.00 93.12 238 VAL A N 1
ATOM 1847 C CA . VAL A 1 238 ? 12.765 -8.000 -5.455 1.00 93.12 238 VAL A CA 1
ATOM 1848 C C . VAL A 1 238 ? 14.069 -7.350 -5.908 1.00 93.12 238 VAL A C 1
ATOM 1850 O O . VAL A 1 238 ? 14.377 -6.212 -5.554 1.00 93.12 238 VAL A O 1
ATOM 1853 N N . VAL A 1 239 ? 14.813 -8.065 -6.747 1.00 92.19 239 VAL A N 1
ATOM 1854 C CA . VAL A 1 239 ? 16.109 -7.651 -7.311 1.00 92.19 239 VAL A CA 1
ATOM 1855 C C . VAL A 1 239 ? 16.172 -7.756 -8.839 1.00 92.19 239 VAL A C 1
ATOM 1857 O O . VAL A 1 239 ? 17.157 -7.323 -9.431 1.00 92.19 239 VAL A O 1
ATOM 1860 N N . GLY A 1 240 ? 15.154 -8.345 -9.470 1.00 92.56 240 GLY A N 1
ATOM 1861 C CA . GLY A 1 240 ? 15.019 -8.456 -10.919 1.00 92.56 240 GLY A CA 1
ATOM 1862 C C . GLY A 1 240 ? 13.635 -8.006 -11.374 1.00 92.56 240 GLY A C 1
ATOM 1863 O O . GLY A 1 240 ? 12.641 -8.358 -10.740 1.00 92.56 240 GLY A O 1
ATOM 1864 N N . LEU A 1 241 ? 13.584 -7.255 -12.470 1.00 96.56 241 LEU A N 1
ATOM 1865 C CA . LEU A 1 241 ? 12.365 -6.733 -13.089 1.00 96.56 241 LEU A CA 1
ATOM 1866 C C . LEU A 1 241 ? 12.504 -6.804 -14.612 1.00 96.56 241 LEU A C 1
ATOM 1868 O O . LEU A 1 241 ? 13.492 -6.316 -15.157 1.00 96.56 241 LEU A O 1
ATOM 1872 N N . LEU A 1 242 ? 11.527 -7.377 -15.306 1.00 96.38 242 LEU A N 1
ATOM 1873 C CA . LEU A 1 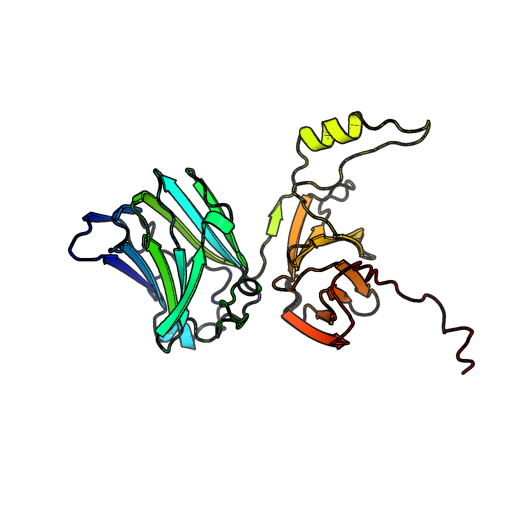242 ? 11.504 -7.411 -16.768 1.00 96.38 242 LEU A CA 1
ATOM 1874 C C . LEU A 1 242 ? 10.068 -7.341 -17.279 1.00 96.38 242 LEU A C 1
ATOM 1876 O O . LEU A 1 242 ? 9.238 -8.163 -16.908 1.00 96.38 242 LEU A O 1
ATOM 1880 N N . TYR A 1 243 ? 9.798 -6.370 -18.145 1.00 96.62 243 TYR A N 1
ATOM 1881 C CA . TYR A 1 243 ? 8.525 -6.259 -18.849 1.00 96.62 243 TYR A CA 1
ATOM 1882 C C . TYR A 1 243 ? 8.544 -7.130 -20.115 1.00 96.62 243 TYR A C 1
ATOM 1884 O O . TYR A 1 243 ? 9.530 -7.144 -20.860 1.00 96.62 243 TYR A O 1
ATOM 1892 N N . ASP A 1 244 ? 7.470 -7.873 -20.354 1.00 95.19 244 ASP A N 1
ATOM 1893 C CA . ASP A 1 244 ? 7.255 -8.668 -21.557 1.00 95.19 244 ASP A CA 1
ATOM 1894 C C . ASP A 1 244 ? 6.308 -7.932 -22.507 1.00 95.19 244 ASP A C 1
ATOM 1896 O O . ASP A 1 244 ? 5.107 -7.857 -22.278 1.00 95.19 244 ASP A O 1
ATOM 1900 N N . ALA A 1 245 ? 6.839 -7.386 -23.600 1.00 92.56 245 ALA A N 1
ATOM 1901 C CA . ALA A 1 245 ? 6.026 -6.661 -24.574 1.00 92.56 245 ALA A CA 1
ATOM 1902 C C . ALA A 1 245 ? 5.147 -7.574 -25.446 1.00 92.56 245 ALA A C 1
ATOM 1904 O O . ALA A 1 245 ? 4.302 -7.068 -26.184 1.00 92.56 245 ALA A O 1
ATOM 1905 N N . ALA A 1 246 ? 5.358 -8.896 -25.424 1.00 92.12 246 ALA A N 1
ATOM 1906 C CA . ALA A 1 246 ? 4.566 -9.816 -26.234 1.00 92.12 246 ALA A CA 1
ATOM 1907 C C . ALA A 1 246 ? 3.150 -9.994 -25.676 1.00 92.12 246 ALA A C 1
ATOM 1909 O O . ALA A 1 246 ? 2.203 -10.148 -26.450 1.00 92.12 246 ALA A O 1
ATOM 1910 N N . ASP A 1 247 ? 3.014 -9.981 -24.351 1.00 93.31 247 ASP A N 1
ATOM 1911 C CA . ASP A 1 247 ? 1.743 -10.208 -23.669 1.00 93.31 247 ASP A CA 1
ATOM 1912 C C . ASP A 1 247 ? 1.427 -9.195 -22.559 1.00 93.31 247 ASP A C 1
ATOM 1914 O O . ASP A 1 247 ? 0.287 -9.155 -22.112 1.00 93.31 247 ASP A O 1
ATOM 1918 N N . GLY A 1 248 ? 2.374 -8.344 -22.161 1.00 94.62 248 GLY A N 1
ATOM 1919 C CA . GLY A 1 248 ? 2.211 -7.357 -21.094 1.00 94.62 248 GLY A CA 1
ATOM 1920 C C . GLY A 1 248 ? 2.588 -7.870 -19.703 1.00 94.62 248 GLY A C 1
ATOM 1921 O O . GLY A 1 248 ? 2.420 -7.143 -18.727 1.00 94.62 248 GLY A O 1
ATOM 1922 N N . ALA A 1 249 ? 3.103 -9.097 -19.583 1.00 97.19 249 ALA A N 1
ATOM 1923 C CA . ALA A 1 249 ? 3.492 -9.657 -18.296 1.00 97.19 249 ALA A CA 1
ATOM 1924 C C . ALA A 1 249 ? 4.695 -8.939 -17.677 1.00 97.19 249 ALA A C 1
ATOM 1926 O O . ALA A 1 249 ? 5.584 -8.434 -18.365 1.00 97.19 249 ALA A O 1
ATOM 1927 N N . VAL A 1 250 ? 4.785 -8.994 -16.349 1.00 97.88 250 VAL A N 1
ATOM 1928 C CA . VAL A 1 250 ? 5.949 -8.495 -15.611 1.00 97.88 250 VAL A CA 1
ATOM 1929 C C . VAL A 1 250 ? 6.618 -9.647 -14.876 1.00 97.88 250 VAL A C 1
ATOM 1931 O O . VAL A 1 250 ? 6.034 -10.291 -14.003 1.00 97.88 250 VAL A O 1
ATOM 1934 N N . TRP A 1 251 ? 7.870 -9.905 -15.227 1.00 97.50 251 TRP A N 1
ATOM 1935 C CA . TRP A 1 251 ? 8.718 -10.918 -14.619 1.00 97.50 251 TRP A CA 1
ATOM 1936 C C . TRP A 1 251 ? 9.508 -10.324 -13.460 1.00 97.50 251 TRP A C 1
ATOM 1938 O O . TRP A 1 251 ? 10.191 -9.308 -13.605 1.00 97.50 251 TRP A O 1
ATOM 1948 N N . LEU A 1 252 ? 9.432 -10.988 -12.312 1.00 96.56 252 LEU A N 1
ATOM 1949 C CA . LEU A 1 252 ? 9.980 -10.529 -11.045 1.00 96.56 252 LEU A CA 1
ATOM 1950 C C . LEU A 1 252 ? 10.915 -11.592 -10.475 1.00 96.56 252 LEU A C 1
ATOM 1952 O O . LEU A 1 252 ? 10.542 -12.753 -10.310 1.00 96.56 252 LEU A O 1
ATOM 1956 N N . GLY A 1 253 ? 12.149 -11.189 -10.186 1.00 93.94 253 GLY A N 1
ATOM 1957 C CA . GLY A 1 253 ? 13.166 -12.039 -9.576 1.00 93.94 253 GLY A CA 1
ATOM 1958 C C . GLY A 1 253 ? 13.438 -11.618 -8.136 1.00 93.94 253 GLY A C 1
ATOM 1959 O O . GLY A 1 253 ? 13.765 -10.457 -7.887 1.00 93.94 253 GLY A O 1
ATOM 1960 N N . GLY A 1 254 ? 13.364 -12.550 -7.187 1.00 91.00 254 GLY A N 1
ATOM 1961 C CA . GLY A 1 254 ? 13.574 -12.265 -5.761 1.00 91.00 254 GLY A CA 1
ATOM 1962 C C . GLY A 1 254 ? 13.682 -13.537 -4.926 1.00 91.00 254 GLY A C 1
ATOM 1963 O O . GLY A 1 254 ? 13.088 -14.546 -5.278 1.00 91.00 254 GLY A O 1
ATOM 1964 N N . ARG A 1 255 ? 14.511 -13.521 -3.872 1.00 89.81 255 ARG A N 1
ATOM 1965 C CA . ARG A 1 255 ? 14.779 -14.636 -2.923 1.00 89.81 255 ARG A CA 1
ATOM 1966 C C . ARG A 1 255 ? 14.626 -16.065 -3.459 1.00 89.81 255 ARG A C 1
ATOM 1968 O O . ARG A 1 255 ? 13.922 -16.895 -2.894 1.00 89.81 255 ARG A O 1
ATOM 1975 N N . GLY A 1 256 ? 15.354 -16.374 -4.523 1.00 89.69 256 GLY A N 1
ATOM 1976 C CA . GLY A 1 256 ? 15.393 -17.732 -5.059 1.00 89.69 256 GLY A CA 1
ATOM 1977 C C . GLY A 1 256 ? 14.249 -18.078 -6.021 1.00 89.69 256 GLY A C 1
ATOM 1978 O O . GLY A 1 256 ? 14.153 -19.224 -6.454 1.00 89.69 256 GLY A O 1
ATOM 1979 N N . GLN A 1 257 ? 13.412 -17.104 -6.373 1.00 93.38 257 GLN A N 1
ATOM 1980 C CA . GLN A 1 257 ? 12.240 -17.282 -7.220 1.00 93.38 257 GLN A CA 1
ATOM 1981 C C . GLN A 1 257 ? 12.289 -16.393 -8.461 1.00 93.38 257 GLN A C 1
ATOM 1983 O O . GLN A 1 257 ? 12.812 -15.274 -8.437 1.00 93.38 257 GLN A O 1
ATOM 1988 N N . LEU A 1 258 ? 11.709 -16.915 -9.541 1.00 94.81 258 LEU A N 1
ATOM 1989 C CA . LEU A 1 258 ? 11.296 -16.162 -10.718 1.00 94.81 258 LEU A CA 1
ATOM 1990 C C . LEU A 1 258 ? 9.781 -16.290 -10.840 1.00 94.81 258 LEU A C 1
ATOM 1992 O O . LEU A 1 258 ? 9.262 -17.389 -11.050 1.00 94.81 258 LEU A O 1
ATOM 1996 N N . VAL A 1 259 ? 9.092 -15.165 -10.728 1.00 96.25 259 VAL A N 1
ATOM 1997 C CA . VAL A 1 259 ? 7.635 -15.080 -10.762 1.00 96.25 259 VAL A CA 1
ATOM 1998 C C . VAL A 1 259 ? 7.226 -14.304 -12.003 1.00 96.25 259 VAL A C 1
ATOM 2000 O O . VAL A 1 259 ? 7.756 -13.227 -12.265 1.00 96.25 259 VAL A O 1
ATOM 2003 N N . ARG A 1 260 ? 6.290 -14.844 -12.780 1.00 97.31 260 ARG A N 1
ATOM 2004 C CA . ARG A 1 260 ? 5.603 -14.109 -13.841 1.00 97.31 260 ARG A CA 1
ATOM 2005 C C . ARG A 1 260 ? 4.313 -13.557 -13.255 1.00 97.31 260 ARG A C 1
ATOM 2007 O O . ARG A 1 260 ? 3.512 -14.327 -12.733 1.00 97.31 260 ARG A O 1
ATOM 2014 N N . THR A 1 261 ? 4.124 -12.251 -13.354 1.00 98.19 261 THR A N 1
ATOM 2015 C CA . THR A 1 261 ? 2.899 -11.577 -12.919 1.00 98.19 261 THR A CA 1
ATOM 2016 C C . THR A 1 261 ? 2.102 -11.073 -14.106 1.00 98.19 261 THR A C 1
ATOM 2018 O O . THR A 1 261 ? 2.675 -10.810 -15.170 1.00 98.19 261 THR A O 1
ATOM 2021 N N . PHE A 1 262 ? 0.792 -10.982 -13.929 1.00 97.69 262 PHE A N 1
ATOM 2022 C CA . PHE A 1 262 ? -0.132 -10.495 -14.939 1.00 97.69 262 PHE A CA 1
ATOM 2023 C C . PHE A 1 262 ? -1.312 -9.788 -14.272 1.00 97.69 262 PHE A C 1
ATOM 2025 O O . PHE A 1 262 ? -1.660 -10.133 -13.144 1.00 97.69 262 PHE A O 1
ATOM 2032 N N . ASP A 1 263 ? -1.876 -8.818 -14.981 1.00 96.81 263 ASP A N 1
ATOM 2033 C CA . ASP A 1 263 ? -3.104 -8.097 -14.647 1.00 96.81 263 ASP A CA 1
ATOM 2034 C C . ASP A 1 263 ? -4.219 -8.641 -15.558 1.00 96.81 263 ASP A C 1
ATOM 2036 O O . ASP A 1 263 ? -4.361 -8.226 -16.713 1.00 96.81 263 ASP A O 1
ATOM 2040 N N . ASP A 1 264 ? -4.913 -9.684 -15.094 1.00 95.75 264 ASP A N 1
ATOM 2041 C CA . ASP A 1 264 ? -5.935 -10.396 -15.868 1.00 95.75 264 ASP A CA 1
ATOM 2042 C C . ASP A 1 264 ? -7.215 -9.551 -16.026 1.00 95.75 264 ASP A C 1
ATOM 2044 O O . ASP A 1 264 ? -7.896 -9.647 -17.059 1.00 95.75 264 ASP A O 1
ATOM 2048 N N . ASP A 1 265 ? -7.545 -8.715 -15.035 1.00 93.94 265 ASP A N 1
ATOM 2049 C CA . ASP A 1 265 ? -8.734 -7.855 -15.037 1.00 93.94 265 ASP A CA 1
ATOM 2050 C C . ASP A 1 265 ? -8.525 -6.456 -15.661 1.00 93.94 265 ASP A C 1
ATOM 2052 O O . ASP A 1 265 ? -9.509 -5.760 -15.940 1.00 93.94 265 ASP A O 1
ATOM 2056 N N . GLN A 1 266 ? -7.277 -6.106 -15.995 1.00 94.62 266 GLN A N 1
ATOM 2057 C CA . GLN A 1 266 ? -6.844 -4.859 -16.640 1.00 94.62 266 GLN A CA 1
ATOM 2058 C C . GLN A 1 266 ? -7.107 -3.603 -15.798 1.00 94.62 266 GLN A C 1
ATOM 2060 O O . GLN A 1 266 ? -7.404 -2.531 -16.344 1.00 94.62 266 GLN A O 1
ATOM 2065 N N . ASN A 1 267 ? -7.024 -3.707 -14.470 1.00 94.00 267 ASN A N 1
ATOM 2066 C CA . ASN A 1 267 ? -7.199 -2.565 -13.570 1.00 94.00 267 ASN A CA 1
ATOM 2067 C C . ASN A 1 267 ? -5.885 -1.789 -13.289 1.00 94.00 267 ASN A C 1
ATOM 2069 O O . ASN A 1 267 ? -5.920 -0.669 -12.761 1.00 94.00 267 ASN A O 1
ATOM 2073 N N . GLY A 1 268 ? -4.737 -2.328 -13.704 1.00 94.94 268 GLY A N 1
ATOM 2074 C CA . GLY A 1 268 ? -3.389 -1.809 -13.464 1.00 94.94 268 GLY A CA 1
ATOM 2075 C C . GLY A 1 268 ? -2.634 -2.513 -12.329 1.00 94.94 268 GLY A C 1
ATOM 2076 O O . GLY A 1 268 ? -1.522 -2.105 -11.995 1.00 94.94 268 GLY A O 1
ATOM 2077 N N . VAL A 1 269 ? -3.201 -3.546 -11.709 1.00 97.50 269 VAL A N 1
ATOM 2078 C CA . VAL A 1 269 ? -2.602 -4.289 -10.593 1.00 97.50 269 VAL A CA 1
ATOM 2079 C C . VAL A 1 269 ? -2.480 -5.756 -10.975 1.00 97.50 269 VAL A C 1
ATOM 2081 O O . VAL A 1 269 ? -3.417 -6.370 -11.464 1.00 97.50 269 VAL A O 1
ATOM 2084 N N . ALA A 1 270 ? -1.321 -6.350 -10.708 1.00 97.88 270 ALA A N 1
ATOM 2085 C CA . ALA A 1 270 ? -1.138 -7.778 -10.882 1.00 97.88 270 ALA A CA 1
ATOM 2086 C C . ALA A 1 270 ? -2.028 -8.570 -9.915 1.00 97.88 270 ALA A C 1
ATOM 2088 O O . ALA A 1 270 ? -1.829 -8.523 -8.694 1.00 97.88 270 ALA A O 1
ATOM 2089 N N . ASP A 1 271 ? -2.933 -9.366 -10.472 1.00 95.06 271 ASP A N 1
ATOM 2090 C CA . ASP A 1 271 ? -3.827 -10.292 -9.773 1.00 95.06 271 ASP A CA 1
ATOM 2091 C C . ASP A 1 271 ? -3.452 -11.769 -9.994 1.00 95.06 271 ASP A C 1
ATOM 2093 O O . ASP A 1 271 ? -3.913 -12.657 -9.272 1.00 95.06 271 ASP A O 1
ATOM 2097 N N . SER A 1 272 ? -2.519 -12.030 -10.910 1.00 96.44 272 SER A N 1
ATOM 2098 C CA . SER A 1 272 ? -2.022 -13.360 -11.246 1.00 96.44 272 SER A CA 1
ATOM 2099 C C . SER A 1 272 ? -0.525 -13.477 -10.974 1.00 96.44 272 SER A C 1
ATOM 2101 O O . SER A 1 272 ? 0.273 -12.653 -11.422 1.00 96.44 272 SER A O 1
ATOM 2103 N N . TYR A 1 273 ? -0.129 -14.517 -10.232 1.00 95.88 273 TYR A N 1
ATOM 2104 C CA . TYR A 1 273 ? 1.254 -14.778 -9.823 1.00 95.88 273 TYR A CA 1
ATOM 2105 C C . TYR A 1 273 ? 1.616 -16.232 -10.123 1.00 95.88 273 TYR A C 1
ATOM 2107 O O . TYR A 1 273 ? 1.148 -17.158 -9.462 1.00 95.88 273 TYR A O 1
ATOM 2115 N N . ASP A 1 274 ? 2.485 -16.435 -11.107 1.00 96.38 274 ASP A N 1
ATOM 2116 C CA . ASP A 1 274 ? 2.912 -17.756 -11.553 1.00 96.38 274 ASP A CA 1
ATOM 2117 C C . ASP A 1 274 ? 4.405 -17.949 -11.276 1.00 96.38 274 ASP A C 1
ATOM 2119 O O . ASP A 1 274 ? 5.266 -17.336 -11.917 1.00 96.38 274 ASP A O 1
ATOM 2123 N N . VAL A 1 275 ? 4.727 -18.786 -10.288 1.00 95.62 275 VAL A N 1
ATOM 2124 C CA . VAL A 1 275 ? 6.114 -19.120 -9.945 1.00 95.62 275 VAL A CA 1
ATOM 2125 C C . VAL A 1 275 ? 6.679 -20.036 -11.026 1.00 95.62 275 VAL A C 1
ATOM 2127 O O . VAL A 1 275 ? 6.371 -21.224 -11.099 1.00 95.62 275 VAL A O 1
ATOM 2130 N N . ARG A 1 276 ? 7.551 -19.483 -11.867 1.00 95.62 276 ARG A N 1
ATOM 2131 C CA . ARG A 1 276 ? 8.166 -20.197 -12.993 1.00 95.62 276 ARG A CA 1
ATOM 2132 C C . ARG A 1 276 ? 9.418 -20.954 -12.593 1.00 95.62 276 ARG A C 1
ATOM 2134 O O . ARG A 1 276 ? 9.699 -22.010 -13.155 1.00 95.62 276 ARG A O 1
ATOM 2141 N N . ILE A 1 277 ? 10.170 -20.415 -11.638 1.00 94.06 277 ILE A N 1
ATOM 2142 C CA . ILE A 1 277 ? 11.347 -21.063 -11.059 1.00 94.06 277 ILE A CA 1
ATOM 2143 C C . ILE A 1 277 ? 11.323 -20.820 -9.555 1.00 94.06 277 ILE A C 1
ATOM 2145 O O . ILE A 1 277 ? 11.079 -19.699 -9.119 1.00 94.06 277 ILE A O 1
ATOM 2149 N N . ASP A 1 278 ? 11.614 -21.863 -8.784 1.00 94.50 278 ASP A N 1
ATOM 2150 C CA . ASP A 1 278 ? 11.727 -21.818 -7.329 1.00 94.50 278 ASP A CA 1
ATOM 2151 C C . ASP A 1 278 ? 13.011 -22.522 -6.867 1.00 94.50 278 ASP A C 1
ATOM 2153 O O . ASP A 1 278 ? 13.615 -23.306 -7.607 1.00 94.50 278 ASP A O 1
ATOM 2157 N N . GLY A 1 279 ? 13.440 -22.238 -5.638 1.00 91.38 279 GLY A N 1
ATOM 2158 C CA . GLY A 1 279 ? 14.597 -22.878 -5.016 1.00 91.38 279 GLY A CA 1
ATOM 2159 C C . GLY A 1 279 ? 15.950 -22.486 -5.616 1.00 91.38 279 GLY A C 1
ATOM 2160 O O . GLY A 1 279 ? 16.934 -23.205 -5.416 1.00 91.38 279 GLY A O 1
ATOM 2161 N N . LEU A 1 280 ? 16.040 -21.361 -6.338 1.00 89.56 280 LEU A N 1
ATOM 2162 C CA . LEU A 1 280 ? 17.333 -20.828 -6.762 1.00 89.56 280 LEU A CA 1
ATOM 2163 C C . LEU A 1 280 ? 18.164 -20.448 -5.524 1.00 89.56 280 LEU A C 1
ATOM 2165 O O . LEU A 1 280 ? 17.618 -19.933 -4.544 1.00 89.56 280 LEU A O 1
ATOM 2169 N N . PRO A 1 281 ? 19.489 -20.669 -5.542 1.00 88.19 281 PRO A N 1
ATOM 2170 C CA . PRO A 1 281 ? 20.347 -20.261 -4.441 1.00 88.19 281 PRO A CA 1
ATOM 2171 C C . PRO A 1 281 ? 20.228 -18.759 -4.169 1.00 88.19 281 PRO A C 1
ATOM 2173 O O . PRO A 1 281 ? 20.425 -17.936 -5.062 1.00 88.19 281 PRO A O 1
ATOM 2176 N N . TRP A 1 282 ? 19.957 -18.402 -2.918 1.00 87.94 282 TRP A N 1
ATOM 2177 C CA . TRP A 1 282 ? 19.851 -17.015 -2.477 1.00 87.94 282 TRP A CA 1
ATOM 2178 C C . TRP A 1 282 ? 20.653 -16.779 -1.190 1.00 87.94 282 TRP A C 1
ATOM 2180 O O . TRP A 1 282 ? 21.036 -17.718 -0.490 1.00 87.94 282 TRP A O 1
ATOM 2190 N N . GLY A 1 283 ? 20.979 -15.516 -0.904 1.00 84.62 283 GLY A N 1
ATOM 2191 C CA . GLY A 1 283 ? 21.789 -15.118 0.248 1.00 84.62 283 GLY A CA 1
ATOM 2192 C C . GLY A 1 283 ? 22.773 -14.004 -0.100 1.00 84.62 283 GLY A C 1
ATOM 2193 O O . GLY A 1 283 ? 22.377 -12.873 -0.362 1.00 84.62 283 GLY A O 1
ATOM 2194 N N . ARG A 1 284 ? 24.080 -14.294 -0.088 1.00 77.44 284 ARG A N 1
ATOM 2195 C CA . ARG A 1 284 ? 25.107 -13.294 -0.432 1.00 77.44 284 ARG A CA 1
ATOM 2196 C C . ARG A 1 284 ? 25.231 -13.140 -1.947 1.00 77.44 284 ARG A C 1
ATOM 2198 O O . ARG A 1 284 ? 25.364 -14.140 -2.638 1.00 77.44 284 ARG A O 1
ATOM 2205 N N . HIS A 1 285 ? 25.270 -11.886 -2.406 1.00 76.25 285 HIS A N 1
ATOM 2206 C CA . HIS A 1 285 ? 25.336 -11.474 -3.816 1.00 76.25 285 HIS A CA 1
ATOM 2207 C C . HIS A 1 285 ? 24.103 -11.925 -4.609 1.00 76.25 285 HIS A C 1
ATOM 2209 O O . HIS A 1 285 ? 24.080 -12.997 -5.201 1.00 76.25 285 HIS A O 1
ATOM 2215 N N . GLN A 1 286 ? 23.057 -11.103 -4.581 1.00 76.44 286 GLN A N 1
ATOM 2216 C CA . GLN A 1 286 ? 21.865 -11.293 -5.401 1.00 76.44 286 GLN A CA 1
ATOM 2217 C C . GLN A 1 286 ? 21.980 -10.371 -6.616 1.00 76.44 286 GLN A C 1
ATOM 2219 O O . GLN A 1 286 ? 21.899 -9.154 -6.482 1.00 76.44 286 GLN A O 1
ATOM 2224 N N . ASN A 1 287 ? 22.244 -10.947 -7.784 1.00 66.25 287 ASN A N 1
ATOM 2225 C CA . ASN A 1 287 ? 22.325 -10.250 -9.064 1.00 66.25 287 ASN A CA 1
ATOM 2226 C C . ASN A 1 287 ? 21.441 -10.979 -10.078 1.00 66.25 287 ASN A C 1
ATOM 2228 O O . ASN A 1 287 ? 21.923 -11.599 -11.021 1.00 66.25 287 ASN A O 1
ATOM 2232 N N . ASN A 1 288 ? 20.131 -10.909 -9.856 1.00 72.62 288 ASN A N 1
ATOM 2233 C CA . ASN A 1 288 ? 19.143 -11.601 -10.680 1.00 72.62 288 ASN A CA 1
ATOM 2234 C C . ASN A 1 288 ? 18.567 -10.654 -11.736 1.00 72.62 288 ASN A C 1
ATOM 2236 O O . ASN A 1 288 ? 17.358 -10.622 -11.943 1.00 72.62 288 ASN A O 1
ATOM 2240 N N . THR A 1 289 ? 19.427 -9.849 -12.369 1.00 82.75 289 THR A N 1
ATOM 2241 C CA . THR A 1 289 ? 19.005 -8.992 -13.477 1.00 82.75 289 THR A CA 1
ATOM 2242 C C . THR A 1 289 ? 18.395 -9.865 -14.563 1.00 82.75 289 THR A C 1
ATOM 2244 O O . THR A 1 289 ? 19.010 -10.829 -15.021 1.00 82.75 289 THR A O 1
ATOM 2247 N N . LEU A 1 290 ? 17.179 -9.515 -14.962 1.00 87.19 290 LEU A N 1
ATOM 2248 C CA . LEU A 1 290 ? 16.430 -10.210 -15.994 1.00 87.19 290 LEU A CA 1
ATOM 2249 C C . LEU A 1 290 ? 16.549 -9.426 -17.300 1.00 87.19 290 LEU A C 1
ATOM 2251 O O . LEU A 1 290 ? 16.389 -8.207 -17.310 1.00 87.19 290 LEU A O 1
ATOM 2255 N N . VAL A 1 291 ? 16.843 -10.129 -18.391 1.00 87.69 291 VAL A N 1
ATOM 2256 C CA . VAL A 1 291 ? 16.876 -9.575 -19.748 1.00 87.69 291 VAL A CA 1
ATOM 2257 C C . VAL A 1 291 ? 16.315 -10.601 -20.720 1.00 87.69 291 VAL A C 1
ATOM 2259 O O . VAL A 1 291 ? 16.593 -11.795 -20.594 1.00 87.69 291 VAL A O 1
ATOM 2262 N N . TRP A 1 292 ? 15.555 -10.139 -21.710 1.00 86.12 292 TRP A N 1
ATOM 2263 C CA . TRP A 1 292 ? 15.207 -10.980 -22.847 1.00 86.12 292 TRP A CA 1
ATOM 2264 C C . TRP A 1 292 ? 16.447 -11.261 -23.686 1.00 86.12 292 TRP A C 1
ATOM 2266 O O . TRP A 1 292 ? 17.248 -10.360 -23.941 1.00 86.12 292 TRP A O 1
ATOM 2276 N N . ASN A 1 293 ? 16.593 -12.505 -24.138 1.00 80.00 293 ASN A N 1
ATOM 2277 C CA . ASN A 1 293 ? 17.548 -12.818 -25.189 1.00 80.00 293 ASN A CA 1
ATOM 2278 C C . ASN A 1 293 ? 16.928 -12.402 -26.538 1.00 80.00 293 ASN A C 1
ATOM 2280 O O . ASN A 1 293 ? 15.895 -12.961 -26.905 1.00 80.00 293 ASN A O 1
ATOM 2284 N N . PRO A 1 294 ? 17.508 -11.431 -27.266 1.00 67.31 294 PRO A N 1
ATOM 2285 C CA . PRO A 1 294 ? 16.948 -10.944 -28.525 1.00 67.31 294 PRO A CA 1
ATOM 2286 C C . PRO A 1 294 ? 17.123 -11.910 -29.715 1.00 67.31 294 PRO A C 1
ATOM 2288 O O . PRO A 1 294 ? 16.613 -11.610 -30.792 1.00 67.31 294 PRO A O 1
ATOM 2291 N N . ASP A 1 295 ? 17.824 -13.038 -29.547 1.00 73.06 295 ASP A N 1
ATOM 2292 C CA . ASP A 1 295 ? 18.161 -13.995 -30.615 1.00 73.06 295 ASP A CA 1
ATOM 2293 C C . ASP A 1 295 ? 17.681 -15.422 -30.259 1.00 73.06 295 ASP A C 1
ATOM 2295 O O . ASP A 1 295 ? 17.766 -15.806 -29.084 1.00 73.06 295 ASP A O 1
ATOM 2299 N N . PRO A 1 296 ? 17.245 -16.265 -31.224 1.00 56.41 296 PRO A N 1
ATOM 2300 C CA . PRO A 1 296 ? 17.279 -17.707 -31.011 1.00 56.41 296 PRO A CA 1
ATOM 2301 C C . PRO A 1 296 ? 18.729 -18.097 -30.711 1.00 56.41 296 PRO A C 1
ATOM 2303 O O . PRO A 1 296 ? 19.649 -17.725 -31.435 1.00 56.41 296 PRO A O 1
ATOM 2306 N N . ASP A 1 297 ? 18.927 -18.798 -29.599 1.00 51.03 297 ASP A N 1
ATOM 2307 C CA . ASP A 1 297 ? 20.240 -19.181 -29.093 1.00 51.03 297 ASP A CA 1
ATOM 2308 C C . ASP A 1 297 ? 21.148 -19.738 -30.218 1.00 51.03 297 ASP A C 1
ATOM 2310 O O . ASP A 1 297 ? 20.855 -20.812 -30.757 1.00 51.03 297 ASP A O 1
ATOM 2314 N N . PRO A 1 298 ? 22.273 -19.073 -30.564 1.00 51.75 298 PRO A N 1
ATOM 2315 C CA . PRO A 1 298 ? 23.186 -19.556 -31.601 1.00 51.75 298 PRO A CA 1
ATOM 2316 C C . PRO A 1 298 ? 23.866 -20.888 -31.234 1.00 51.75 298 PRO A C 1
ATOM 2318 O O . PRO A 1 298 ? 24.577 -21.459 -32.065 1.00 51.75 298 PRO A O 1
ATOM 2321 N N . PHE A 1 299 ? 23.663 -21.400 -30.014 1.00 52.53 299 PHE A N 1
ATOM 2322 C CA . PHE A 1 299 ? 24.199 -22.666 -29.524 1.00 52.53 299 PHE A CA 1
ATOM 2323 C C . PHE A 1 299 ? 23.190 -23.825 -29.479 1.00 52.53 299 PHE A C 1
ATOM 2325 O O . PHE A 1 299 ? 23.625 -24.945 -29.200 1.00 52.53 299 PHE A O 1
ATOM 2332 N N . THR A 1 300 ? 21.899 -23.627 -29.789 1.00 46.72 300 THR A N 1
ATOM 2333 C CA . THR A 1 300 ? 20.930 -24.752 -29.825 1.00 46.72 300 THR A CA 1
ATOM 2334 C C . THR A 1 300 ? 20.679 -25.343 -31.203 1.00 46.72 300 THR A C 1
ATOM 2336 O O . THR A 1 300 ? 20.325 -26.514 -31.262 1.00 46.72 300 THR A O 1
ATOM 2339 N N . GLY A 1 301 ? 20.961 -24.629 -32.297 1.00 39.91 301 GLY A N 1
ATOM 2340 C CA . GLY A 1 301 ? 20.994 -25.230 -33.636 1.00 39.91 301 GLY A CA 1
ATOM 2341 C C . GLY A 1 301 ? 19.783 -26.106 -33.992 1.00 39.91 301 GLY A C 1
ATOM 2342 O O . GLY A 1 301 ? 19.987 -27.196 -34.532 1.00 39.91 301 GLY A O 1
ATOM 2343 N N . GLU A 1 302 ? 18.562 -25.641 -33.707 1.00 36.25 302 GLU A N 1
ATOM 2344 C CA . GLU A 1 302 ? 17.334 -26.143 -34.348 1.00 36.25 302 GLU A CA 1
ATOM 2345 C C . GLU A 1 302 ? 16.850 -25.178 -35.436 1.00 36.25 302 GLU A C 1
ATOM 2347 O O . GLU A 1 302 ? 16.789 -23.956 -35.170 1.00 36.25 302 GLU A O 1
#

pLDDT: mean 92.58, std 9.53, range [36.25, 98.56]

Secondary structure (DSSP, 8-state):
-EESBTS--TT-TTEEEEEEE-TT-EEEEESTTTS-EEEEEE-TT-EEEEEEEEPTTHHHHEEPP-S-SEEEEEEEE-TT--PEEEEEETTS-EEEEEGGGGT--SSEEEEEEEGGG---TT-PPP-GGGEEEEEEEEESS-EEEEEEEEEEEEESS-EEE----HHHHHHHHH----TT--------S--SEEEEEE-TTS-EEEEETTS-EEEEE-SSSSSS--EEEEEE---SSEEEEEE-TTT--EEEEETTEEEEEE-SS-SSS--EEEEEE-----SS---------SS--TTT--